Protein AF-A0A1V2GTS8-F1 (afdb_monomer)

Solvent-accessible surface area (backbone atoms only — not comparable to full-atom values): 12963 Å² total; per-residue (Å²): 141,81,86,81,79,79,79,76,77,71,78,80,77,37,36,48,43,99,52,47,61,60,45,23,51,49,26,44,53,56,44,46,69,58,33,40,90,82,45,57,74,92,42,44,72,36,74,89,38,74,70,27,25,60,34,50,50,47,44,41,41,51,64,52,56,57,66,6,59,62,34,47,83,69,19,44,63,47,50,54,51,48,51,52,54,47,52,53,55,51,48,41,56,50,51,46,24,72,70,40,98,51,37,68,65,41,42,57,76,43,39,67,58,51,47,49,48,50,47,31,53,51,52,52,51,25,41,52,46,38,30,40,51,76,69,58,70,70,68,62,92,86,74,56,53,75,70,52,47,52,52,50,52,52,50,26,49,51,52,50,50,52,54,52,49,54,56,50,58,66,69,42,86,83,62,51,70,68,58,41,37,56,47,34,47,51,47,33,68,43,42,61,47,40,45,83,55,44,52,72,68,53,27,54,53,52,24,54,50,30,49,60,50,30,78,71,47,83,51,66,72,41,26,50,21,26,49,46,37,27,52,53,45,67,55,79,134

Sequence (237 aa):
MLSLLLLAAVPAAAEVSPGALAAAQSAFRDFDQAAPPGAPLEQLPRLSDPAGRAMLERLFDSEALLAGRPQQGQGTPDLMQWIQLASRAVRNYLTVVQRAPDPAAMQGRLQAELVLATTFLYRAQASLVQELQAAGRFPPPGALTPQQEEGMRRMQLGLSQVIAGMLRMLDEPGFSTENRRRMAEVVATDLPLLRPGLTDEARLRLAAEASRLQAKESEPAVAASFDQMQQALTATP

Radius of gyration: 19.93 Å; Cα contacts (8 Å, |Δi|>4): 252; chains: 1; bounding box: 47×51×59 Å

Nearest PDB structures (foldseek):
  8c2d-assembly1_AAA-2  TM=3.617E-01  e=4.020E+00  Homo sapiens
  6twz-assembly1_B  TM=4.232E-01  e=7.722E+00  Homo sapiens
  7biw-assembly1_A  TM=2.723E-01  e=8.424E+00  Homo sapiens

Foldseek 3Di:
DDDDPPPPPPPPQQALPPCLLVQLVVLLVVQCVQQPAPREPVSHQDCVDPVSVVSLCSLLVLVSLVRNPLHDDVRLVSLVVSLVSLVVSLNSLVSNLVPDPHSVVSCLVCVVSNLSSLLSNLSSVLSNLLNCVVVVVPDDPPPDDPVSVVVLVVQQVVLLVSLVVLLVVLVDPSRDPVSSLSSLQSCLVSVLSCQVSHDLVSLVVSLVSLVVSLVVDPDVSSNVSSVSSNCSSPDDD

pLDDT: mean 89.51, std 13.57, range [35.56, 98.44]

Mean predicted aligned error: 6.04 Å

Structure (mmCIF, N/CA/C/O backbone):
data_AF-A0A1V2GTS8-F1
#
_entry.id   AF-A0A1V2GTS8-F1
#
loop_
_atom_site.group_PDB
_atom_site.id
_atom_site.type_symbol
_atom_site.label_atom_id
_atom_site.label_alt_id
_atom_site.label_comp_id
_atom_site.label_asym_id
_atom_site.label_entity_id
_atom_site.label_seq_id
_atom_site.pdbx_PDB_ins_code
_atom_site.Cartn_x
_atom_site.Cartn_y
_atom_site.Cartn_z
_atom_site.occupancy
_atom_site.B_iso_or_equiv
_atom_site.auth_seq_id
_atom_site.auth_comp_id
_atom_site.auth_asym_id
_atom_site.auth_atom_id
_atom_site.pdbx_PDB_model_num
ATOM 1 N N . MET A 1 1 ? -24.428 -36.153 40.676 1.00 37.16 1 MET A N 1
ATOM 2 C CA . MET A 1 1 ? -23.452 -35.048 40.571 1.00 37.16 1 MET A CA 1
ATOM 3 C C . MET A 1 1 ? -22.528 -35.362 39.404 1.00 37.16 1 MET A C 1
ATOM 5 O O . MET A 1 1 ? -21.641 -36.185 39.562 1.00 37.16 1 MET A O 1
ATOM 9 N N . LEU A 1 2 ? -22.801 -34.808 38.221 1.00 35.56 2 LEU A N 1
ATOM 10 C CA . LEU A 1 2 ? -21.941 -34.932 37.040 1.00 35.56 2 LEU A CA 1
ATOM 11 C C . LEU A 1 2 ? -21.643 -33.506 36.569 1.00 35.56 2 LEU A C 1
ATOM 13 O O . LEU A 1 2 ? -22.518 -32.834 36.027 1.00 35.56 2 LEU A O 1
ATOM 17 N N . SER A 1 3 ? -20.439 -33.023 36.866 1.00 40.47 3 SER A N 1
ATOM 18 C CA . SER A 1 3 ? -19.958 -31.719 36.417 1.00 40.47 3 SER A CA 1
ATOM 19 C C . SER A 1 3 ? -19.507 -31.840 34.963 1.00 40.47 3 SER A C 1
ATOM 21 O O . SER A 1 3 ? -18.434 -32.371 34.685 1.00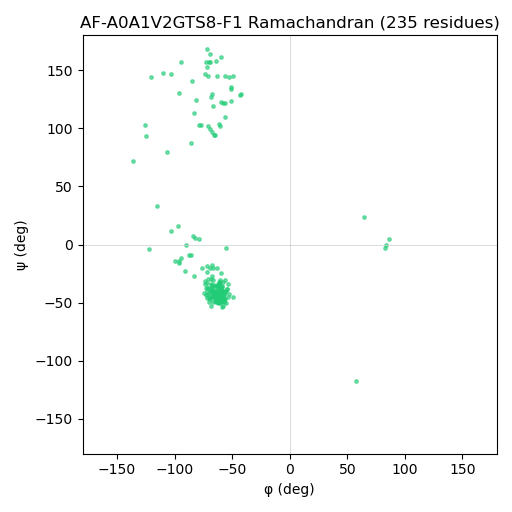 40.47 3 SER A O 1
ATOM 23 N N . LEU A 1 4 ? -20.339 -31.366 34.035 1.00 45.09 4 LEU A N 1
ATOM 24 C CA . LEU A 1 4 ? -19.944 -31.107 32.652 1.00 45.09 4 LEU A CA 1
ATOM 25 C C . LEU A 1 4 ? -19.022 -29.880 32.635 1.00 45.09 4 LEU A C 1
ATOM 27 O O . LEU A 1 4 ? -19.471 -28.742 32.751 1.00 45.09 4 LEU A O 1
ATOM 31 N N . LEU A 1 5 ? -17.719 -30.131 32.513 1.00 48.59 5 LEU A N 1
ATOM 32 C CA . LEU A 1 5 ? -16.716 -29.132 32.161 1.00 48.59 5 LEU A CA 1
ATOM 33 C C . LEU A 1 5 ? -16.930 -28.728 30.695 1.00 48.59 5 LEU A C 1
ATOM 35 O O . LEU A 1 5 ? -16.508 -29.429 29.777 1.00 48.59 5 LEU A O 1
ATOM 39 N N . LEU A 1 6 ? -17.596 -27.593 30.477 1.00 45.72 6 LEU A N 1
ATOM 40 C CA . LEU A 1 6 ? -17.513 -26.857 29.219 1.00 45.72 6 LEU A CA 1
ATOM 41 C C . LEU A 1 6 ? -16.087 -26.306 29.089 1.00 45.72 6 LEU A C 1
ATOM 43 O O . LEU A 1 6 ? -15.759 -25.256 29.640 1.00 45.72 6 LEU A O 1
ATOM 47 N N . LEU A 1 7 ? -15.236 -27.024 28.355 1.00 42.56 7 LEU A N 1
ATOM 48 C CA . LEU A 1 7 ? -14.055 -26.440 27.729 1.00 42.56 7 LEU A CA 1
ATOM 49 C C . LEU A 1 7 ? -14.547 -25.429 26.690 1.00 42.56 7 LEU A C 1
ATOM 51 O O . LEU A 1 7 ? -14.863 -25.781 25.555 1.00 42.56 7 LEU A O 1
ATOM 55 N N . ALA A 1 8 ? -14.637 -24.164 27.094 1.00 40.41 8 ALA A N 1
ATOM 56 C CA . ALA A 1 8 ? -14.634 -23.065 26.150 1.00 40.41 8 ALA A CA 1
ATOM 57 C C . ALA A 1 8 ? -13.290 -23.127 25.413 1.00 40.41 8 ALA A C 1
ATOM 59 O O . ALA A 1 8 ? -12.245 -22.815 25.985 1.00 40.41 8 ALA A O 1
ATOM 60 N N . ALA A 1 9 ? -13.309 -23.604 24.169 1.00 38.56 9 ALA A N 1
ATOM 61 C CA . ALA A 1 9 ? -12.181 -23.459 23.270 1.00 38.56 9 ALA A CA 1
ATOM 62 C C . ALA A 1 9 ? -11.952 -21.956 23.094 1.00 38.56 9 ALA A C 1
ATOM 64 O O . ALA A 1 9 ? -12.717 -21.277 22.409 1.00 38.56 9 ALA A O 1
ATOM 65 N N . VAL A 1 10 ? -10.941 -21.424 23.779 1.00 46.78 10 VAL A N 1
ATOM 66 C CA . VAL A 1 10 ? -10.415 -20.098 23.470 1.00 46.78 10 VAL A CA 1
ATOM 67 C C . VAL A 1 10 ? -9.982 -20.181 22.006 1.00 46.78 10 VAL A C 1
ATOM 69 O O . VAL A 1 10 ? -9.206 -21.087 21.684 1.00 46.78 10 VAL A O 1
ATOM 72 N N . PRO A 1 11 ? -10.517 -19.344 21.099 1.00 44.66 11 PRO A N 1
ATOM 73 C CA . PRO A 1 11 ? -10.065 -19.362 19.719 1.00 44.66 11 PRO A CA 1
ATOM 74 C C . PRO A 1 11 ? -8.556 -19.141 19.745 1.00 44.66 11 PRO A C 1
ATOM 76 O O . PRO A 1 11 ? -8.083 -18.170 20.335 1.00 44.66 11 PRO A O 1
ATOM 79 N N . ALA A 1 12 ? -7.806 -20.094 19.188 1.00 47.19 12 ALA A N 1
ATOM 80 C CA . ALA A 1 12 ? -6.371 -19.958 19.028 1.00 47.19 12 ALA A CA 1
ATOM 81 C C . ALA A 1 12 ? -6.133 -18.673 18.230 1.00 47.19 12 ALA A C 1
ATOM 83 O O . ALA A 1 12 ? -6.528 -18.578 17.067 1.00 47.19 12 ALA A O 1
ATOM 84 N N . ALA A 1 13 ? -5.588 -17.664 18.904 1.00 52.69 13 ALA A N 1
ATOM 85 C CA . ALA A 1 13 ? -5.261 -16.389 18.300 1.00 52.69 13 ALA A CA 1
ATOM 86 C C . ALA A 1 13 ? -4.262 -16.644 17.166 1.00 52.69 13 ALA A C 1
ATOM 88 O O . ALA A 1 13 ? -3.218 -17.260 17.384 1.00 52.69 13 ALA A O 1
ATOM 89 N N . ALA A 1 14 ? -4.613 -16.233 15.950 1.00 52.53 14 ALA A N 1
ATOM 90 C CA . ALA A 1 14 ? -3.731 -16.360 14.804 1.00 52.53 14 ALA A CA 1
ATOM 91 C C . ALA A 1 14 ? -2.677 -15.251 14.886 1.00 52.53 14 ALA A C 1
ATOM 93 O O . ALA A 1 14 ? -2.959 -14.089 14.617 1.00 52.53 14 ALA A O 1
ATOM 94 N N . GLU A 1 15 ? -1.468 -15.605 15.308 1.00 59.75 15 GLU A N 1
ATOM 95 C CA . GLU A 1 15 ? -0.292 -14.748 15.161 1.00 59.75 15 GLU A CA 1
ATOM 96 C C . GLU A 1 15 ? 0.086 -14.656 13.668 1.00 59.75 15 GLU A C 1
ATOM 98 O O . GLU A 1 15 ? -0.352 -15.482 12.856 1.00 59.75 15 GLU A O 1
ATOM 103 N N . VAL A 1 16 ? 0.916 -13.676 13.275 1.00 59.50 16 VAL A N 1
ATOM 104 C CA . VAL A 1 16 ? 1.661 -13.767 12.004 1.00 59.50 16 VAL A CA 1
ATOM 105 C C . VAL A 1 16 ? 2.206 -15.193 11.904 1.00 59.50 16 VAL A C 1
ATOM 107 O O . VAL A 1 16 ? 2.799 -15.662 12.875 1.00 59.50 16 VAL A O 1
ATOM 110 N N . SER A 1 17 ? 1.976 -15.892 10.780 1.00 65.38 17 SER A N 1
ATOM 111 C CA . SER A 1 17 ? 2.387 -17.300 10.635 1.00 65.38 17 SER A CA 1
ATOM 112 C C . SER A 1 17 ? 3.801 -17.485 11.211 1.00 65.38 17 SER A C 1
ATOM 114 O O . SER A 1 17 ? 4.661 -16.682 10.838 1.00 65.38 17 SER A O 1
ATOM 116 N N . PRO A 1 18 ? 4.072 -18.471 12.098 1.00 62.78 18 PRO A N 1
ATOM 117 C CA . PRO A 1 18 ? 5.288 -18.531 12.929 1.00 62.78 18 PRO A CA 1
ATOM 118 C C . PRO A 1 18 ? 6.650 -18.476 12.202 1.00 62.78 18 PRO A C 1
ATOM 120 O O . PRO A 1 18 ? 7.694 -18.458 12.846 1.00 62.78 18 PRO A O 1
ATOM 123 N N . GLY A 1 19 ? 6.675 -18.442 10.866 1.00 79.56 19 GLY A N 1
ATOM 124 C CA . GLY A 1 19 ? 7.870 -18.202 10.052 1.00 79.56 19 GLY A CA 1
ATOM 125 C C . GLY A 1 19 ? 7.799 -17.007 9.092 1.00 79.56 19 GLY A C 1
ATOM 126 O O . GLY A 1 19 ? 8.802 -16.718 8.445 1.00 79.56 19 GLY A O 1
ATOM 127 N N . ALA A 1 20 ? 6.673 -16.300 8.968 1.00 85.19 20 ALA A N 1
ATOM 128 C CA . ALA A 1 20 ? 6.490 -15.272 7.942 1.00 85.19 20 ALA A CA 1
ATOM 129 C C . ALA A 1 20 ? 7.351 -14.026 8.191 1.00 85.19 20 ALA A C 1
ATOM 131 O O . ALA A 1 20 ? 8.017 -13.557 7.270 1.00 85.19 20 ALA A O 1
ATOM 132 N N . LEU A 1 21 ? 7.455 -13.550 9.439 1.00 89.69 21 LEU A N 1
ATOM 133 C CA . LEU A 1 21 ? 8.389 -12.467 9.763 1.00 89.69 21 LEU A CA 1
ATOM 134 C C . LEU A 1 21 ? 9.847 -12.889 9.526 1.00 89.69 21 LEU A C 1
ATOM 136 O O . LEU A 1 21 ? 10.621 -12.122 8.959 1.00 89.69 21 LEU A O 1
ATOM 140 N N . ALA A 1 22 ? 10.235 -14.105 9.920 1.00 91.31 22 ALA A N 1
ATOM 141 C CA . ALA A 1 22 ? 11.590 -14.608 9.686 1.00 91.31 22 ALA A CA 1
ATOM 142 C C . ALA A 1 22 ? 11.903 -14.719 8.181 1.00 91.31 22 ALA A C 1
ATOM 144 O O . ALA A 1 22 ? 12.994 -14.348 7.738 1.00 91.31 22 ALA A O 1
ATOM 145 N N . ALA A 1 23 ? 10.932 -15.164 7.378 1.00 91.19 23 ALA A N 1
ATOM 146 C CA . ALA A 1 23 ? 11.034 -15.202 5.924 1.00 91.19 23 ALA A CA 1
ATOM 147 C C . ALA A 1 23 ? 11.183 -13.792 5.334 1.00 91.19 23 ALA A C 1
ATOM 149 O O . ALA A 1 23 ? 12.085 -13.570 4.526 1.00 91.19 23 ALA A O 1
ATOM 150 N N . ALA A 1 24 ? 10.380 -12.828 5.792 1.00 93.38 24 ALA A N 1
ATOM 151 C CA . ALA A 1 24 ? 10.464 -11.432 5.376 1.00 93.38 24 ALA A CA 1
ATOM 152 C C . ALA A 1 24 ? 11.795 -10.778 5.772 1.00 93.38 24 ALA A C 1
ATOM 154 O O . ALA A 1 24 ? 12.406 -10.081 4.966 1.00 93.38 24 ALA A O 1
ATOM 155 N N . GLN A 1 25 ? 12.295 -11.035 6.984 1.00 95.50 25 GLN A N 1
ATOM 156 C CA . GLN A 1 25 ? 13.615 -10.589 7.437 1.00 95.50 25 GLN A CA 1
ATOM 157 C C . GLN A 1 25 ? 14.730 -11.181 6.572 1.00 95.50 25 GLN A C 1
ATOM 159 O O . GLN A 1 25 ? 15.670 -10.475 6.207 1.00 95.50 25 GLN A O 1
ATOM 164 N N . SER A 1 26 ? 14.641 -12.468 6.224 1.00 96.12 26 SER A N 1
ATOM 165 C CA . SER A 1 26 ? 15.609 -13.090 5.324 1.00 96.12 26 SER A CA 1
ATOM 166 C C . SER A 1 26 ? 15.548 -12.479 3.928 1.00 96.12 26 SER A C 1
ATOM 168 O O . SER A 1 26 ? 16.581 -12.062 3.420 1.00 96.12 26 SER A O 1
ATOM 170 N N . ALA A 1 27 ? 14.353 -12.347 3.348 1.00 96.38 27 ALA A N 1
ATOM 171 C CA . ALA A 1 27 ? 14.159 -11.725 2.043 1.00 96.38 27 ALA A CA 1
ATOM 172 C C . ALA A 1 27 ? 14.632 -10.264 2.029 1.00 96.38 27 ALA A C 1
ATOM 174 O O . ALA A 1 27 ? 15.229 -9.820 1.054 1.00 96.38 27 ALA A O 1
ATOM 175 N N . PHE A 1 28 ? 14.432 -9.526 3.126 1.00 97.12 28 PHE A N 1
ATOM 176 C CA . PHE A 1 28 ? 14.950 -8.171 3.266 1.00 97.12 28 PHE A CA 1
ATOM 177 C C . PHE A 1 28 ? 16.479 -8.138 3.340 1.00 97.12 28 PHE A C 1
ATOM 179 O O . PHE A 1 28 ? 17.083 -7.249 2.755 1.00 97.12 28 PHE A O 1
ATOM 186 N N . ARG A 1 29 ? 17.128 -9.080 4.038 1.00 97.56 29 ARG A N 1
ATOM 187 C CA . ARG A 1 29 ? 18.600 -9.167 4.035 1.00 97.56 29 ARG A CA 1
ATOM 188 C C . ARG A 1 29 ? 19.130 -9.432 2.629 1.00 97.56 29 ARG A C 1
ATOM 190 O O . ARG A 1 29 ? 20.069 -8.757 2.222 1.00 97.56 29 ARG A O 1
ATOM 197 N N . ASP A 1 30 ? 18.498 -10.345 1.893 1.00 96.62 30 ASP A N 1
ATOM 198 C CA . ASP A 1 30 ? 18.845 -10.619 0.495 1.00 96.62 30 ASP A CA 1
ATOM 199 C C . ASP A 1 30 ? 18.658 -9.349 -0.366 1.00 96.62 30 ASP A C 1
ATOM 201 O O . ASP A 1 30 ? 19.522 -9.003 -1.172 1.00 96.62 30 ASP A O 1
ATOM 205 N N . PHE A 1 31 ? 17.566 -8.605 -0.140 1.00 97.75 31 PHE A N 1
ATOM 206 C CA . PHE A 1 31 ? 17.280 -7.330 -0.805 1.00 97.75 31 PHE A CA 1
ATOM 207 C C . PHE A 1 31 ? 18.324 -6.255 -0.495 1.00 97.75 31 PHE A C 1
ATOM 209 O O . PHE A 1 31 ? 18.836 -5.626 -1.412 1.00 97.75 31 PHE A O 1
ATOM 216 N N . ASP A 1 32 ? 18.652 -6.037 0.779 1.00 96.69 32 ASP A N 1
ATOM 217 C CA . ASP A 1 32 ? 19.591 -5.000 1.232 1.00 96.69 32 ASP A CA 1
ATOM 218 C C . ASP A 1 32 ? 21.025 -5.299 0.754 1.00 96.69 32 ASP A C 1
ATOM 220 O O . ASP A 1 32 ? 21.788 -4.377 0.478 1.00 96.69 32 ASP A O 1
ATOM 224 N N . GLN A 1 33 ? 21.378 -6.582 0.595 1.00 96.19 33 GLN A N 1
ATOM 225 C CA . GLN A 1 33 ? 22.644 -7.008 -0.009 1.00 96.19 33 GLN A CA 1
ATOM 226 C C . GLN A 1 33 ? 22.681 -6.781 -1.525 1.00 96.19 33 GLN A C 1
ATOM 228 O O . GLN A 1 33 ? 23.694 -6.312 -2.040 1.00 96.19 33 GLN A O 1
ATOM 233 N N . ALA A 1 34 ? 21.601 -7.111 -2.239 1.00 94.44 34 ALA A N 1
ATOM 234 C CA . ALA A 1 34 ? 21.522 -6.938 -3.691 1.00 94.44 34 ALA A CA 1
ATOM 235 C C . ALA A 1 34 ? 21.386 -5.461 -4.103 1.00 94.44 34 ALA A C 1
ATOM 237 O O . ALA A 1 34 ? 21.964 -5.033 -5.099 1.00 94.44 34 ALA A O 1
ATOM 238 N N . ALA A 1 35 ? 20.639 -4.687 -3.320 1.00 95.88 35 ALA A N 1
ATOM 239 C CA . ALA A 1 35 ? 20.270 -3.305 -3.581 1.00 95.88 35 ALA A CA 1
ATOM 240 C C . ALA A 1 35 ? 20.409 -2.449 -2.313 1.00 95.88 35 ALA A C 1
ATOM 242 O O . ALA A 1 35 ? 19.396 -2.028 -1.734 1.00 95.88 35 ALA A O 1
ATOM 243 N N . PRO A 1 36 ? 21.647 -2.152 -1.878 1.00 93.62 36 PRO A N 1
ATOM 244 C CA . PRO A 1 36 ? 21.868 -1.283 -0.731 1.00 93.62 36 PRO A CA 1
ATOM 245 C C . PRO A 1 36 ? 21.268 0.117 -0.965 1.00 93.62 36 PRO A C 1
ATOM 247 O O . PRO A 1 36 ? 21.008 0.515 -2.106 1.00 93.62 36 PRO A O 1
ATOM 250 N N . PRO A 1 37 ? 21.044 0.914 0.096 1.00 92.75 37 PRO A N 1
ATOM 251 C CA . PRO A 1 37 ? 20.496 2.260 -0.040 1.00 92.75 37 PRO A CA 1
ATOM 252 C C . PRO A 1 37 ? 21.259 3.114 -1.063 1.00 92.75 37 PRO A C 1
ATOM 254 O O . PRO A 1 37 ? 22.463 3.330 -0.947 1.00 92.75 37 PRO A O 1
ATOM 257 N N . GLY A 1 38 ? 20.537 3.630 -2.060 1.00 90.75 38 GLY A N 1
ATOM 258 C CA . GLY A 1 38 ? 21.112 4.434 -3.141 1.00 90.75 38 GLY A CA 1
ATOM 259 C C . GLY A 1 38 ? 21.654 3.637 -4.331 1.00 90.75 38 GLY A C 1
ATOM 260 O O . GLY A 1 38 ? 22.199 4.264 -5.240 1.00 90.75 38 GLY A O 1
ATOM 261 N N . ALA A 1 39 ? 21.480 2.312 -4.345 1.00 94.06 39 ALA A N 1
ATOM 262 C CA . ALA A 1 39 ? 21.767 1.474 -5.501 1.00 94.06 39 ALA A CA 1
ATOM 263 C C . ALA A 1 39 ? 21.051 1.988 -6.770 1.00 94.06 39 ALA A C 1
ATOM 265 O O . ALA A 1 39 ? 19.932 2.511 -6.685 1.00 94.06 39 ALA A O 1
ATOM 266 N N . PRO A 1 40 ? 21.686 1.867 -7.948 1.00 95.69 40 PRO A N 1
ATOM 267 C CA . PRO A 1 40 ? 21.076 2.238 -9.215 1.00 95.69 40 PRO A CA 1
ATOM 268 C C . PRO A 1 40 ? 19.987 1.231 -9.619 1.00 95.69 40 PRO A C 1
ATOM 270 O O . PRO A 1 40 ? 19.865 0.147 -9.043 1.00 95.69 40 PRO A O 1
ATOM 273 N N . LEU A 1 41 ? 19.197 1.584 -10.636 1.00 94.69 41 LEU A N 1
ATOM 274 C CA . LEU A 1 41 ? 18.059 0.787 -11.101 1.00 94.69 41 LEU A CA 1
ATOM 275 C C . LEU A 1 41 ? 18.437 -0.663 -11.435 1.00 94.69 41 LEU A C 1
ATOM 277 O O . LEU A 1 41 ? 17.658 -1.572 -11.166 1.00 94.69 41 LEU A O 1
ATOM 281 N N . GLU A 1 42 ? 19.608 -0.868 -12.030 1.00 95.31 42 GLU A N 1
ATOM 282 C CA . GLU A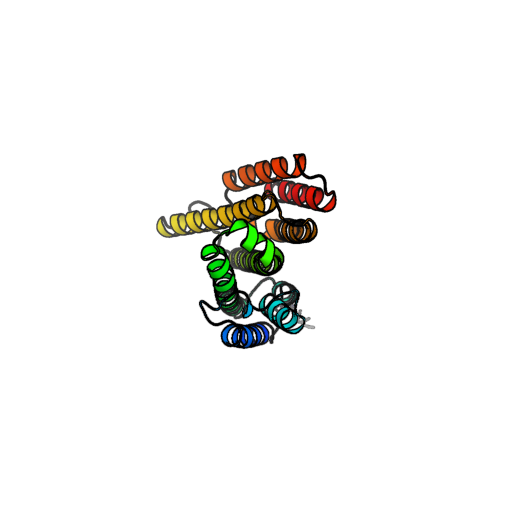 1 42 ? 20.095 -2.158 -12.525 1.00 95.31 42 GLU A CA 1
ATOM 283 C C . GLU A 1 42 ? 20.371 -3.158 -11.398 1.00 95.31 42 GLU A C 1
ATOM 285 O O . GLU A 1 42 ? 20.413 -4.359 -11.644 1.00 95.31 42 GLU A O 1
ATOM 290 N N . GLN A 1 43 ? 20.556 -2.667 -10.171 1.00 95.75 43 GLN A N 1
ATOM 291 C CA . GLN A 1 43 ? 20.787 -3.488 -8.984 1.00 95.75 43 GLN A CA 1
ATOM 292 C C . GLN A 1 43 ? 19.502 -3.744 -8.191 1.00 95.75 43 GLN A C 1
ATOM 294 O O . GLN A 1 43 ? 19.471 -4.647 -7.360 1.00 95.75 43 GLN A O 1
ATOM 299 N N . LEU A 1 44 ? 18.432 -2.975 -8.431 1.00 97.31 44 LEU A N 1
ATOM 300 C CA . LEU A 1 44 ? 17.166 -3.182 -7.735 1.00 97.31 44 LEU A CA 1
ATOM 301 C C . LEU A 1 44 ? 16.535 -4.515 -8.163 1.00 97.31 44 LEU A C 1
ATOM 303 O O . LEU A 1 44 ? 16.340 -4.722 -9.363 1.00 97.31 44 LEU A O 1
ATOM 307 N N . PRO A 1 45 ? 16.123 -5.383 -7.219 1.00 98.06 45 PRO A N 1
ATOM 308 C CA . PRO A 1 45 ? 15.317 -6.557 -7.529 1.00 98.06 45 PRO A CA 1
ATOM 309 C C . PRO A 1 45 ? 14.098 -6.181 -8.375 1.00 98.06 45 PRO A C 1
ATOM 311 O O . PRO A 1 45 ? 13.426 -5.183 -8.109 1.00 98.06 45 PRO A O 1
ATOM 314 N N . ARG A 1 46 ? 13.806 -6.954 -9.420 1.00 98.00 46 ARG A N 1
ATOM 315 C CA . ARG A 1 46 ? 12.707 -6.674 -10.356 1.00 98.00 46 ARG A CA 1
ATOM 316 C C . ARG A 1 46 ? 11.714 -7.820 -10.370 1.00 98.00 46 ARG A C 1
ATOM 318 O O . ARG A 1 46 ? 12.120 -8.975 -10.346 1.00 98.00 46 ARG A O 1
ATOM 325 N N . LEU A 1 47 ? 10.424 -7.520 -10.516 1.00 97.56 47 LEU A N 1
ATOM 326 C CA . LEU A 1 47 ? 9.403 -8.558 -10.710 1.00 97.56 47 LEU A CA 1
ATOM 327 C C . LEU A 1 47 ? 9.517 -9.248 -12.073 1.00 97.56 47 LEU A C 1
ATOM 329 O O . LEU A 1 47 ? 8.988 -10.344 -12.256 1.00 97.56 47 LEU A O 1
ATOM 333 N N . SER A 1 48 ? 10.182 -8.623 -13.044 1.00 96.12 48 SER A N 1
ATOM 334 C CA . SER A 1 48 ? 10.460 -9.228 -14.349 1.00 96.12 48 SER A CA 1
ATOM 335 C C . SER A 1 48 ? 11.594 -10.257 -14.315 1.00 96.12 48 SER A C 1
ATOM 337 O O . SER A 1 48 ? 11.680 -11.073 -15.226 1.00 96.12 48 SER A O 1
ATOM 339 N N . ASP A 1 49 ? 12.454 -10.220 -13.295 1.00 97.31 49 ASP A N 1
ATOM 340 C CA . ASP A 1 49 ? 13.541 -11.180 -13.092 1.00 97.31 49 ASP A CA 1
ATOM 341 C C . ASP A 1 49 ? 13.086 -12.286 -12.119 1.00 97.31 49 ASP A C 1
ATOM 343 O O . ASP A 1 49 ? 12.556 -11.954 -11.060 1.00 97.31 49 ASP A O 1
ATOM 347 N N . PRO A 1 50 ? 13.262 -13.589 -12.4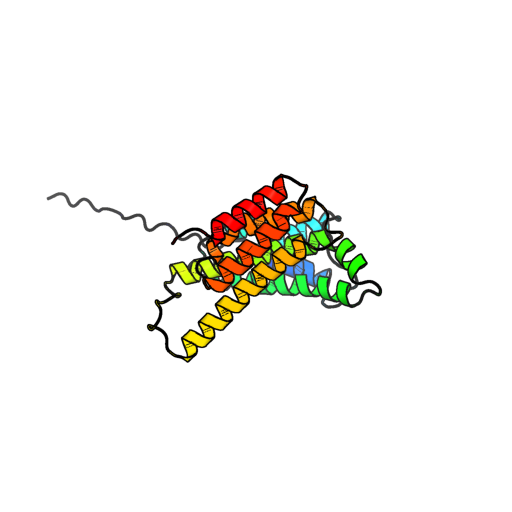17 1.00 96.88 50 PRO A N 1
ATOM 348 C CA . PRO A 1 50 ? 12.832 -14.659 -11.516 1.00 96.88 50 PRO A CA 1
ATOM 349 C C . PRO A 1 50 ? 13.428 -14.583 -10.102 1.00 96.88 50 PRO A C 1
ATOM 351 O O . PRO A 1 50 ? 12.711 -14.828 -9.130 1.00 96.88 50 PRO A O 1
ATOM 354 N N . ALA A 1 51 ? 14.711 -14.224 -9.966 1.00 95.88 51 ALA A N 1
ATOM 355 C CA . ALA A 1 51 ? 15.359 -14.125 -8.656 1.00 95.88 51 ALA A CA 1
ATOM 356 C C . ALA A 1 51 ? 14.842 -12.909 -7.873 1.00 95.88 51 ALA A C 1
ATOM 358 O O . ALA A 1 51 ? 14.450 -13.035 -6.709 1.00 95.88 51 ALA A O 1
ATOM 359 N N . GLY A 1 52 ? 14.763 -11.751 -8.535 1.00 96.94 52 GLY A N 1
ATOM 360 C CA . GLY A 1 52 ? 14.138 -10.555 -7.978 1.00 96.94 52 GLY A CA 1
ATOM 361 C C . GLY A 1 52 ? 12.681 -10.786 -7.571 1.00 96.94 52 GLY A C 1
ATOM 362 O O . GLY A 1 52 ? 12.285 -10.405 -6.472 1.00 96.94 52 GLY A O 1
ATOM 363 N N . ARG A 1 53 ? 11.894 -11.484 -8.394 1.00 97.56 53 ARG A N 1
ATOM 364 C CA . ARG A 1 53 ? 10.498 -11.825 -8.102 1.00 97.56 53 ARG A CA 1
ATOM 365 C C . ARG A 1 53 ? 10.363 -12.647 -6.826 1.00 97.56 53 ARG A C 1
ATOM 367 O O . ARG A 1 53 ? 9.651 -12.218 -5.925 1.00 97.56 53 ARG A O 1
ATOM 374 N N . ALA A 1 54 ? 11.082 -13.763 -6.716 1.00 95.19 54 ALA A N 1
ATOM 375 C CA . ALA A 1 54 ? 11.015 -14.626 -5.535 1.00 95.19 54 ALA A CA 1
ATOM 376 C C . ALA A 1 54 ? 11.437 -13.897 -4.245 1.00 95.19 54 ALA A C 1
ATOM 378 O O . ALA A 1 54 ? 10.963 -14.200 -3.149 1.00 95.19 54 ALA A O 1
ATOM 379 N N . MET A 1 55 ? 12.344 -12.924 -4.349 1.00 96.12 55 MET A N 1
ATOM 380 C CA . MET A 1 55 ? 12.725 -12.074 -3.225 1.00 96.12 55 MET A CA 1
ATOM 381 C C . MET A 1 55 ? 11.599 -11.111 -2.829 1.00 96.12 55 MET A C 1
ATOM 383 O O . MET A 1 55 ? 11.247 -11.035 -1.653 1.00 96.12 55 MET A O 1
ATOM 387 N N . LEU A 1 56 ? 11.019 -10.402 -3.799 1.00 97.75 56 LEU A N 1
ATOM 388 C CA . LEU A 1 56 ? 9.963 -9.418 -3.558 1.00 97.75 56 LEU A CA 1
ATOM 389 C C . LEU A 1 56 ? 8.663 -10.068 -3.082 1.00 97.75 56 LEU A C 1
ATOM 391 O O . LEU A 1 56 ? 8.023 -9.534 -2.185 1.00 97.75 56 LEU A O 1
ATOM 395 N N . GLU A 1 57 ? 8.292 -11.224 -3.626 1.00 95.62 57 GLU A N 1
ATOM 396 C CA . GLU A 1 57 ? 7.098 -11.964 -3.204 1.00 95.62 57 GLU A CA 1
ATOM 397 C C . GLU A 1 57 ? 7.205 -12.428 -1.749 1.00 95.62 57 GLU A C 1
ATOM 399 O O . GLU A 1 57 ? 6.248 -12.270 -1.003 1.00 95.62 57 GLU A O 1
ATOM 404 N N . ARG A 1 58 ? 8.383 -12.889 -1.299 1.00 94.44 58 ARG A N 1
ATOM 405 C CA . ARG A 1 58 ? 8.617 -13.211 0.122 1.00 94.44 58 ARG A CA 1
ATOM 406 C C . ARG A 1 58 ? 8.620 -11.970 1.015 1.00 94.44 58 ARG A C 1
ATOM 408 O O . ARG A 1 58 ? 8.153 -12.022 2.149 1.00 94.44 58 ARG A O 1
ATOM 415 N N . LEU A 1 59 ? 9.179 -10.857 0.536 1.00 96.38 59 LEU A N 1
ATOM 416 C CA . LEU A 1 59 ? 9.243 -9.612 1.306 1.00 96.38 59 LEU A CA 1
ATOM 417 C C . LEU A 1 59 ? 7.873 -8.930 1.433 1.00 96.38 59 LEU A C 1
ATOM 419 O O . LEU A 1 59 ? 7.609 -8.294 2.450 1.00 96.38 59 LEU A O 1
ATOM 423 N N . PHE A 1 60 ? 7.014 -9.050 0.424 1.00 97.06 60 PHE A N 1
ATOM 424 C CA . PHE A 1 60 ? 5.693 -8.421 0.362 1.00 97.06 60 PHE A CA 1
ATOM 425 C C . PHE A 1 60 ? 4.560 -9.457 0.366 1.00 97.06 60 PHE A C 1
ATOM 427 O O . PHE A 1 60 ? 3.514 -9.239 -0.255 1.00 97.06 60 PHE A O 1
ATOM 434 N N . ASP A 1 61 ? 4.768 -10.576 1.065 1.00 94.25 61 ASP A N 1
ATOM 435 C CA . ASP A 1 61 ? 3.817 -11.684 1.149 1.00 94.25 61 ASP A CA 1
ATOM 436 C C . ASP A 1 61 ? 2.538 -11.251 1.880 1.00 94.25 61 ASP A C 1
ATOM 438 O O . ASP A 1 61 ? 2.427 -11.251 3.110 1.00 94.25 61 ASP A O 1
ATOM 442 N N . SER A 1 62 ? 1.557 -10.830 1.084 1.00 89.81 62 SER A N 1
ATOM 443 C CA . SER A 1 62 ? 0.265 -10.388 1.588 1.00 89.81 62 SER A CA 1
ATOM 444 C C . SER A 1 62 ? -0.564 -11.555 2.119 1.00 89.81 62 SER A C 1
ATOM 446 O O . SER A 1 62 ? -1.349 -11.346 3.034 1.00 89.81 62 SER A O 1
ATOM 448 N N . GLU A 1 63 ? -0.403 -12.772 1.599 1.00 89.19 63 GLU A N 1
ATOM 449 C CA . GLU A 1 63 ? -1.180 -13.929 2.055 1.00 89.19 63 GLU A CA 1
ATOM 450 C C . GLU A 1 63 ? -0.755 -14.345 3.461 1.00 89.19 63 GLU A C 1
ATOM 452 O O . GLU A 1 63 ? -1.600 -14.494 4.346 1.00 89.19 63 GLU A O 1
ATOM 457 N N . ALA A 1 64 ? 0.554 -14.4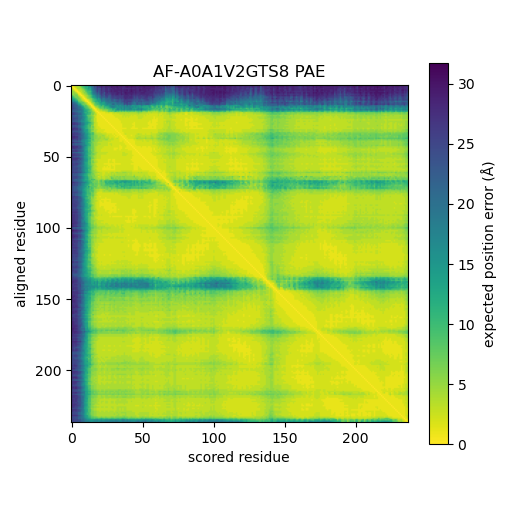26 3.707 1.00 86.62 64 ALA A N 1
ATOM 458 C CA . ALA A 1 64 ? 1.091 -14.709 5.032 1.00 86.62 64 ALA A CA 1
ATOM 459 C C . ALA A 1 64 ? 0.706 -13.635 6.066 1.00 86.62 64 ALA A C 1
ATOM 461 O O . ALA A 1 64 ? 0.452 -13.953 7.230 1.00 86.62 64 ALA A O 1
ATOM 462 N N . LEU A 1 65 ? 0.612 -12.370 5.641 1.00 84.25 65 LEU A N 1
ATOM 463 C CA . LEU A 1 65 ? 0.117 -11.274 6.476 1.00 84.25 65 LEU A CA 1
ATOM 464 C C . LEU A 1 65 ? -1.375 -11.425 6.807 1.00 84.25 65 LEU A C 1
ATOM 466 O O . LEU A 1 65 ? -1.776 -11.205 7.953 1.00 84.25 65 LEU A O 1
ATOM 470 N N . LEU A 1 66 ? -2.197 -11.782 5.816 1.00 82.44 66 LEU A N 1
ATOM 471 C CA . LEU A 1 66 ? -3.641 -11.965 5.982 1.00 82.44 66 LEU A CA 1
ATOM 472 C C . LEU A 1 66 ? -3.977 -13.181 6.851 1.00 82.44 66 LEU A C 1
ATOM 474 O O . LEU A 1 66 ? -4.932 -13.116 7.622 1.00 82.44 66 LEU A O 1
ATOM 478 N N . ALA A 1 67 ? -3.180 -14.249 6.772 1.00 81.38 67 ALA A N 1
ATOM 479 C CA . ALA A 1 67 ? -3.358 -15.456 7.577 1.00 81.38 67 ALA A CA 1
ATOM 480 C C . ALA A 1 67 ? -3.279 -15.197 9.095 1.00 81.38 67 ALA A C 1
ATOM 482 O O . ALA A 1 67 ? -3.865 -15.950 9.867 1.00 81.38 67 ALA A O 1
ATOM 483 N N . GLY A 1 68 ? -2.590 -14.130 9.519 1.00 69.88 68 GLY A N 1
ATOM 484 C CA . GLY A 1 68 ? -2.459 -13.729 10.925 1.00 69.88 68 GLY A CA 1
ATOM 485 C C . GLY A 1 68 ? -3.440 -12.644 11.384 1.00 69.88 68 GLY A C 1
ATOM 486 O O . GLY A 1 68 ? -3.172 -11.973 12.374 1.00 69.88 68 GLY A O 1
ATOM 487 N N . ARG A 1 69 ? -4.525 -12.357 10.647 1.00 79.75 69 ARG A N 1
ATOM 488 C CA . ARG A 1 69 ? -5.527 -11.365 11.086 1.00 79.75 69 ARG A CA 1
ATOM 489 C C . ARG A 1 69 ? -6.581 -11.991 12.022 1.00 79.75 69 ARG A C 1
ATOM 491 O O . ARG A 1 69 ? -7.091 -13.064 11.702 1.00 79.75 69 ARG A O 1
ATOM 498 N N . PRO A 1 70 ? -7.029 -11.279 13.079 1.00 75.25 70 PRO A N 1
ATOM 499 C CA . PRO A 1 70 ? -6.448 -10.051 13.635 1.00 75.25 70 PRO A CA 1
ATOM 500 C C . PRO A 1 70 ? -5.126 -10.328 14.373 1.00 75.25 70 PRO A C 1
ATOM 502 O O . PRO A 1 70 ? -4.914 -11.418 14.894 1.00 75.25 70 PRO A O 1
ATOM 505 N N . GLN A 1 71 ? -4.251 -9.323 14.421 1.00 79.50 71 GLN A N 1
ATOM 506 C CA . GLN A 1 71 ? -2.860 -9.456 14.864 1.00 79.50 71 GLN A CA 1
ATOM 507 C C . GLN A 1 71 ? -2.714 -9.325 16.382 1.00 79.50 71 GLN A C 1
ATOM 509 O O . GLN A 1 71 ? -2.414 -8.244 16.882 1.00 79.50 71 GLN A O 1
ATOM 514 N N . GLN A 1 72 ? -2.84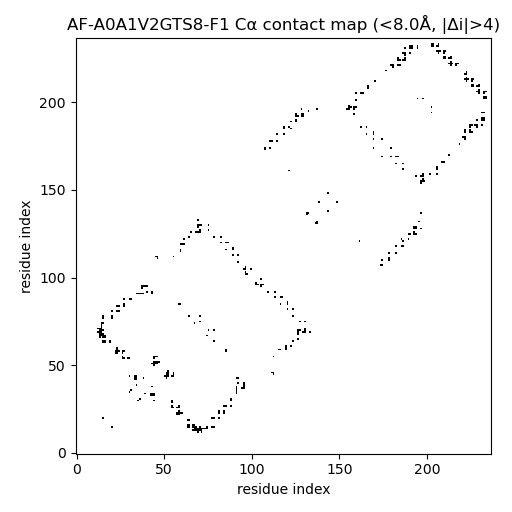7 -10.418 17.125 1.00 75.12 72 GLN A N 1
ATOM 515 C CA . GLN A 1 72 ? -2.829 -10.369 18.591 1.00 75.12 72 GLN A CA 1
ATOM 516 C C . GLN A 1 72 ? -1.442 -10.629 19.196 1.00 75.12 72 GLN A C 1
ATOM 518 O O . GLN A 1 72 ? -0.580 -11.263 18.589 1.00 75.12 72 GLN A O 1
ATOM 523 N N . GLY A 1 73 ? -1.228 -10.148 20.427 1.00 81.19 73 GLY A N 1
ATOM 524 C CA . GLY A 1 73 ? -0.029 -10.452 21.215 1.00 81.19 73 GLY A CA 1
ATOM 525 C C . GLY A 1 73 ? 1.269 -10.052 20.507 1.00 81.19 73 GLY A C 1
ATOM 526 O O . GLY A 1 73 ? 1.494 -8.871 20.237 1.00 81.19 73 GLY A O 1
ATOM 527 N N . GLN A 1 74 ? 2.118 -11.040 20.207 1.00 82.88 74 GLN A N 1
ATOM 528 C CA . GLN A 1 74 ? 3.394 -10.839 19.511 1.00 82.88 74 GLN A CA 1
ATOM 529 C C . GLN A 1 74 ? 3.218 -10.485 18.020 1.00 82.88 74 GLN A C 1
ATOM 531 O O . GLN A 1 74 ? 4.102 -9.864 17.430 1.00 82.88 74 GLN A O 1
ATOM 536 N N . GLY A 1 75 ? 2.049 -10.765 17.430 1.00 85.00 75 GLY A N 1
ATOM 537 C CA . GLY A 1 75 ? 1.763 -10.471 16.024 1.00 85.00 75 GLY A CA 1
ATOM 538 C C . GLY A 1 75 ? 1.814 -8.979 15.678 1.00 85.00 75 GLY A C 1
ATOM 539 O O . GLY A 1 75 ? 2.290 -8.609 14.607 1.00 85.00 75 GLY A O 1
ATOM 540 N N . THR A 1 76 ? 1.409 -8.089 16.593 1.00 87.12 76 THR A N 1
ATOM 541 C CA . THR A 1 76 ? 1.470 -6.634 16.351 1.00 87.12 76 THR A CA 1
ATOM 542 C C . THR A 1 76 ? 2.908 -6.099 16.282 1.00 87.12 76 THR A C 1
ATOM 544 O O . THR A 1 76 ? 3.238 -5.435 15.293 1.00 87.12 76 THR A O 1
ATOM 547 N N . PRO A 1 77 ? 3.789 -6.354 17.274 1.00 89.50 77 PRO A N 1
ATOM 548 C CA . PRO A 1 77 ? 5.211 -6.027 17.158 1.00 89.50 77 PRO A CA 1
ATOM 549 C C . PRO A 1 77 ? 5.864 -6.599 15.893 1.00 89.50 77 PRO A C 1
ATOM 551 O O . PRO A 1 77 ? 6.602 -5.883 15.210 1.00 89.50 77 PRO A O 1
ATOM 554 N N . ASP A 1 78 ? 5.546 -7.845 15.548 1.00 90.62 78 ASP A N 1
ATOM 555 C CA . ASP A 1 78 ? 6.105 -8.522 14.380 1.00 90.62 78 ASP A CA 1
ATOM 556 C C . ASP A 1 78 ? 5.664 -7.856 13.070 1.00 90.62 78 ASP A C 1
ATOM 558 O O . ASP A 1 78 ? 6.486 -7.560 12.195 1.00 90.62 78 ASP A O 1
ATOM 562 N N . LEU A 1 79 ? 4.377 -7.519 12.958 1.00 90.88 79 LEU A N 1
ATOM 563 C CA . LEU A 1 79 ? 3.840 -6.773 11.825 1.00 90.88 79 LEU A CA 1
ATOM 564 C C . LEU A 1 79 ? 4.478 -5.383 11.707 1.00 90.88 79 LEU A C 1
ATOM 566 O O . LEU A 1 79 ? 4.841 -4.959 10.609 1.00 90.88 79 LEU A O 1
ATOM 570 N N . MET A 1 80 ? 4.657 -4.673 12.824 1.00 92.31 80 MET A N 1
ATOM 571 C CA . MET A 1 80 ? 5.334 -3.373 12.841 1.00 92.31 80 MET A CA 1
ATOM 572 C C . MET A 1 80 ? 6.772 -3.482 12.330 1.00 92.31 80 MET A C 1
ATOM 574 O O . MET A 1 80 ? 7.213 -2.633 11.550 1.00 92.31 80 MET A O 1
ATOM 578 N N . GLN A 1 81 ? 7.496 -4.533 12.719 1.00 94.44 81 GLN A N 1
ATOM 579 C CA . GLN A 1 81 ? 8.837 -4.784 12.203 1.00 94.44 81 GLN A CA 1
ATOM 580 C C . GLN A 1 81 ? 8.809 -5.065 10.696 1.00 94.44 81 GLN A C 1
ATOM 582 O O . GLN A 1 81 ? 9.605 -4.490 9.951 1.00 94.44 81 GLN A O 1
ATOM 587 N N . TRP A 1 82 ? 7.869 -5.882 10.218 1.00 94.81 82 TRP A N 1
ATOM 588 C CA . TRP A 1 82 ? 7.728 -6.171 8.791 1.00 94.81 82 TRP A CA 1
ATOM 589 C C . TRP A 1 82 ? 7.426 -4.899 7.981 1.00 94.81 82 TRP A C 1
ATOM 591 O O . TRP A 1 82 ? 8.094 -4.624 6.981 1.00 94.81 82 TRP A O 1
ATOM 601 N N . ILE A 1 83 ? 6.515 -4.046 8.457 1.00 95.12 83 ILE A N 1
ATOM 602 C CA . ILE A 1 83 ? 6.212 -2.745 7.840 1.00 95.12 83 ILE A CA 1
ATOM 603 C C . ILE A 1 83 ? 7.469 -1.879 7.715 1.00 95.12 83 ILE A C 1
ATOM 605 O O . ILE A 1 83 ? 7.664 -1.226 6.686 1.00 95.12 83 ILE A O 1
ATOM 609 N N . GLN A 1 84 ? 8.342 -1.864 8.727 1.00 96.50 84 GLN A N 1
ATOM 610 C CA . GLN A 1 84 ? 9.591 -1.098 8.679 1.00 96.50 84 GLN A CA 1
ATOM 611 C C . GLN A 1 84 ? 10.541 -1.614 7.590 1.00 96.50 84 GLN A C 1
ATOM 613 O O . GLN A 1 84 ? 11.112 -0.804 6.852 1.00 96.50 84 GLN A O 1
ATOM 618 N N . LEU A 1 85 ? 10.689 -2.936 7.458 1.00 96.56 85 LEU A N 1
ATOM 619 C CA . LEU A 1 85 ? 11.508 -3.570 6.416 1.00 96.56 85 LEU A CA 1
ATOM 620 C C . LEU A 1 85 ? 10.950 -3.273 5.018 1.00 96.56 85 LEU A C 1
ATOM 622 O O . LEU A 1 85 ? 11.666 -2.761 4.156 1.00 96.56 85 LEU A O 1
ATOM 626 N N . ALA A 1 86 ? 9.649 -3.488 4.823 1.00 96.88 86 ALA A N 1
ATOM 627 C CA . ALA A 1 86 ? 8.949 -3.178 3.580 1.00 96.88 86 ALA A CA 1
ATOM 628 C C . ALA A 1 86 ? 9.104 -1.695 3.200 1.00 96.88 86 ALA A C 1
ATOM 630 O O . ALA A 1 86 ? 9.479 -1.365 2.077 1.00 96.88 86 ALA A O 1
ATOM 631 N N . SER A 1 87 ? 8.917 -0.785 4.159 1.00 97.06 87 SER A N 1
ATOM 632 C CA . SER A 1 87 ? 9.073 0.659 3.942 1.00 97.06 87 SER A CA 1
ATOM 633 C C . SER A 1 87 ? 10.501 1.047 3.545 1.00 97.06 87 SER A C 1
ATOM 635 O O . SER A 1 87 ? 10.685 1.956 2.734 1.00 97.06 87 SER A O 1
ATOM 637 N N . ARG A 1 88 ? 11.528 0.379 4.092 1.00 96.94 88 ARG A N 1
ATOM 638 C CA . ARG A 1 88 ? 12.924 0.578 3.666 1.00 96.94 88 ARG A CA 1
ATOM 639 C C . ARG A 1 88 ? 13.119 0.171 2.207 1.00 96.94 88 ARG A C 1
ATOM 641 O O . ARG A 1 88 ? 13.698 0.950 1.458 1.00 96.94 88 ARG A O 1
ATOM 648 N N . ALA A 1 89 ? 12.597 -0.985 1.803 1.00 96.75 89 ALA A N 1
ATOM 649 C CA . ALA A 1 89 ? 12.692 -1.447 0.421 1.00 96.75 89 ALA A CA 1
ATOM 650 C C . ALA A 1 89 ? 11.983 -0.487 -0.553 1.00 96.75 89 ALA A C 1
ATOM 652 O O . ALA A 1 89 ? 12.578 -0.071 -1.545 1.00 96.75 89 ALA A O 1
ATOM 653 N N . VAL A 1 90 ? 10.765 -0.031 -0.225 1.00 97.12 90 VAL A N 1
ATOM 654 C CA . VAL A 1 90 ? 10.030 0.972 -1.024 1.00 97.12 90 VAL A CA 1
ATOM 655 C C . VAL A 1 90 ? 10.832 2.260 -1.200 1.00 97.12 90 VAL A C 1
ATOM 657 O O . VAL A 1 90 ? 10.889 2.806 -2.301 1.00 97.12 90 VAL A O 1
ATOM 660 N N . ARG A 1 91 ? 11.495 2.746 -0.142 1.00 96.88 91 ARG A N 1
ATOM 661 C CA . ARG A 1 91 ? 12.335 3.950 -0.231 1.00 96.88 91 ARG A CA 1
ATOM 662 C C . ARG A 1 91 ? 13.486 3.803 -1.226 1.00 96.88 91 ARG A C 1
ATOM 664 O O . ARG A 1 91 ? 13.819 4.801 -1.865 1.00 96.88 91 ARG A O 1
ATOM 671 N N . ASN A 1 92 ? 14.056 2.611 -1.407 1.00 96.12 92 ASN A N 1
ATOM 672 C CA . ASN A 1 92 ? 15.100 2.393 -2.416 1.00 96.12 92 ASN A CA 1
ATOM 673 C C . ASN A 1 92 ? 14.542 2.588 -3.835 1.00 96.12 92 ASN A C 1
ATOM 675 O O . ASN A 1 92 ? 15.120 3.353 -4.607 1.00 96.12 92 ASN A O 1
ATOM 679 N N . TYR A 1 93 ? 13.373 2.016 -4.147 1.00 97.50 93 TYR A N 1
ATOM 680 C CA . TYR A 1 93 ? 12.700 2.253 -5.433 1.00 97.50 93 TYR A CA 1
ATOM 681 C C . TYR A 1 93 ? 12.357 3.729 -5.647 1.00 97.50 93 TYR A C 1
ATOM 683 O O . TYR A 1 93 ? 12.678 4.296 -6.690 1.00 97.50 93 TYR A O 1
ATOM 691 N N . LEU A 1 94 ? 11.746 4.377 -4.651 1.00 96.75 94 LEU A N 1
ATOM 692 C CA . LEU A 1 94 ? 11.362 5.786 -4.756 1.00 96.75 94 LEU A CA 1
ATOM 693 C C . LEU A 1 94 ? 12.574 6.708 -4.918 1.00 96.75 94 LEU A C 1
ATOM 695 O O . LEU A 1 94 ? 12.500 7.681 -5.660 1.00 96.75 94 LEU A O 1
ATOM 699 N N . THR A 1 95 ? 13.703 6.389 -4.282 1.00 96.94 95 THR A N 1
ATOM 700 C CA . THR A 1 95 ? 14.952 7.147 -4.455 1.00 96.94 95 THR A CA 1
ATOM 701 C C . THR A 1 95 ? 15.431 7.095 -5.906 1.00 96.94 95 THR A C 1
ATOM 703 O O . THR A 1 95 ? 15.858 8.115 -6.444 1.00 96.94 95 THR A O 1
ATOM 706 N N . VAL A 1 96 ? 15.332 5.934 -6.563 1.00 97.31 96 VAL A N 1
ATOM 707 C CA . VAL A 1 96 ? 15.676 5.795 -7.987 1.00 97.31 96 VAL A CA 1
ATOM 708 C C . VAL A 1 96 ? 14.710 6.581 -8.874 1.00 97.31 96 VAL A C 1
ATOM 710 O O . VAL A 1 96 ? 15.167 7.289 -9.769 1.00 97.31 96 VAL A O 1
ATOM 713 N N . VAL A 1 97 ? 13.402 6.534 -8.596 1.00 96.75 97 VAL A N 1
ATOM 714 C CA . VAL A 1 97 ? 12.396 7.348 -9.308 1.00 96.75 97 VAL A CA 1
ATOM 715 C C . VAL A 1 97 ? 12.718 8.841 -9.201 1.00 96.75 97 VAL A C 1
ATOM 717 O O . VAL A 1 97 ? 12.768 9.534 -10.211 1.00 96.75 97 VAL A O 1
ATOM 720 N N . GLN A 1 98 ? 12.990 9.331 -7.992 1.00 96.31 98 GLN A N 1
ATOM 721 C CA . GLN A 1 98 ? 13.229 10.754 -7.724 1.00 96.31 98 GLN A CA 1
ATOM 722 C C . GLN A 1 98 ? 14.527 11.287 -8.341 1.00 96.31 98 GLN A C 1
ATOM 724 O O . GLN A 1 98 ? 14.627 12.479 -8.616 1.00 96.31 98 GLN A O 1
ATOM 729 N N . ARG A 1 99 ? 15.532 10.426 -8.534 1.00 96.00 99 ARG A N 1
ATOM 730 C CA . ARG A 1 99 ? 16.820 10.795 -9.143 1.00 96.00 99 ARG A CA 1
ATOM 731 C C . ARG A 1 99 ? 16.822 10.685 -10.667 1.00 96.00 99 ARG A C 1
ATOM 733 O O . ARG A 1 99 ? 17.801 11.090 -11.292 1.00 96.00 99 ARG A O 1
ATOM 740 N N . ALA A 1 100 ? 15.782 10.109 -11.265 1.00 96.75 100 ALA A N 1
ATOM 741 C CA . ALA A 1 100 ? 15.708 9.952 -12.708 1.00 96.75 100 ALA A CA 1
ATOM 742 C C . ALA A 1 100 ? 15.489 11.313 -13.399 1.00 96.75 100 ALA A C 1
ATOM 744 O O . ALA A 1 100 ? 14.740 12.140 -12.880 1.00 96.75 100 ALA A O 1
ATOM 745 N N . PRO A 1 101 ? 16.072 11.539 -14.594 1.00 97.12 101 PRO A N 1
ATOM 746 C CA . PRO A 1 101 ? 15.789 12.736 -15.392 1.00 97.12 101 PRO A CA 1
ATOM 747 C C . PRO A 1 101 ? 14.303 12.895 -15.740 1.00 97.12 101 PRO A C 1
ATOM 749 O O . PRO A 1 101 ? 13.807 14.012 -15.833 1.00 97.12 101 PRO A O 1
ATOM 752 N N . ASP A 1 102 ? 13.604 11.769 -15.903 1.00 97.00 102 ASP A N 1
ATOM 753 C CA . ASP A 1 102 ? 12.155 11.692 -16.081 1.00 97.00 102 ASP A CA 1
ATOM 754 C C . ASP A 1 102 ? 11.560 10.758 -15.006 1.00 97.00 102 ASP A C 1
ATOM 756 O O . ASP A 1 102 ? 11.539 9.529 -15.181 1.00 97.00 102 ASP A O 1
ATOM 760 N N . PRO A 1 103 ? 11.114 11.314 -13.861 1.00 95.44 103 PRO A N 1
ATOM 761 C CA . PRO A 1 103 ? 10.515 10.530 -12.786 1.00 95.44 103 PRO A CA 1
ATOM 762 C C . PRO A 1 103 ? 9.236 9.802 -13.204 1.00 95.44 103 PRO A C 1
ATOM 764 O O . PRO A 1 103 ? 8.999 8.694 -12.729 1.00 95.44 103 PRO A O 1
ATOM 767 N N . ALA A 1 104 ? 8.432 10.369 -14.108 1.00 93.19 104 ALA A N 1
ATOM 768 C CA . ALA A 1 104 ? 7.179 9.756 -14.547 1.00 93.19 104 ALA A CA 1
ATOM 769 C C . ALA A 1 104 ? 7.450 8.497 -15.381 1.00 93.19 104 ALA A C 1
ATOM 771 O O . ALA A 1 104 ? 6.903 7.427 -15.099 1.00 93.19 104 ALA A O 1
ATOM 772 N N . ALA A 1 105 ? 8.376 8.581 -16.342 1.00 95.12 105 ALA A N 1
ATOM 773 C CA . ALA A 1 105 ? 8.813 7.413 -17.100 1.00 95.12 105 ALA A CA 1
ATOM 774 C C . ALA A 1 105 ? 9.447 6.348 -16.188 1.00 95.12 105 ALA A C 1
ATOM 776 O O . ALA A 1 105 ? 9.186 5.152 -16.348 1.00 95.12 105 ALA A O 1
ATOM 777 N N . MET A 1 106 ? 10.249 6.757 -15.196 1.00 96.62 106 MET A N 1
ATOM 778 C CA . MET A 1 106 ? 10.855 5.820 -14.246 1.00 96.62 106 MET A CA 1
ATOM 779 C C . MET A 1 106 ? 9.818 5.143 -13.343 1.00 96.62 106 MET A C 1
ATOM 781 O O . MET A 1 106 ? 9.895 3.935 -13.117 1.00 96.62 106 MET A O 1
ATOM 785 N N . GLN A 1 107 ? 8.823 5.889 -12.865 1.00 94.88 107 GLN A N 1
ATOM 786 C CA . GLN A 1 107 ? 7.707 5.337 -12.103 1.00 94.88 107 GLN A CA 1
ATOM 787 C C . GLN A 1 107 ? 6.928 4.314 -12.934 1.00 94.88 107 GLN A C 1
ATOM 789 O O . GLN A 1 107 ? 6.632 3.236 -12.426 1.00 94.88 107 GLN A O 1
ATOM 794 N N . GLY A 1 108 ? 6.674 4.593 -14.218 1.00 94.62 108 GLY A N 1
ATOM 795 C CA . GLY A 1 108 ? 6.076 3.625 -15.144 1.00 94.62 108 GLY A CA 1
ATOM 796 C C . GLY A 1 108 ? 6.906 2.343 -15.278 1.00 94.62 108 GLY A C 1
ATOM 797 O O . GLY A 1 108 ? 6.365 1.239 -15.256 1.00 94.62 108 GLY A O 1
ATOM 798 N N . ARG A 1 109 ? 8.240 2.459 -15.326 1.00 95.88 109 ARG A N 1
ATOM 799 C CA . ARG A 1 109 ? 9.150 1.299 -15.370 1.00 95.88 109 ARG A CA 1
ATOM 800 C C . ARG A 1 109 ? 9.166 0.482 -14.081 1.00 95.88 109 ARG A C 1
ATOM 802 O O . ARG A 1 109 ? 9.447 -0.708 -14.167 1.00 95.88 109 ARG A O 1
ATOM 809 N N . LEU A 1 110 ? 8.929 1.098 -12.923 1.00 97.12 110 LEU A N 1
ATOM 810 C CA . LEU A 1 110 ? 8.933 0.467 -11.590 1.00 97.12 110 LEU A CA 1
ATOM 811 C C . LEU A 1 110 ? 7.521 0.215 -11.041 1.00 97.12 110 LEU A C 1
ATOM 813 O O . LEU A 1 110 ? 7.338 -0.080 -9.859 1.00 97.12 110 LEU A O 1
ATOM 817 N N . GLN A 1 111 ? 6.507 0.366 -11.891 1.00 96.25 111 GLN A N 1
ATOM 818 C CA . GLN A 1 111 ? 5.117 0.416 -11.469 1.00 96.25 111 GLN A CA 1
ATOM 819 C C . GLN A 1 111 ? 4.687 -0.871 -10.756 1.00 96.25 111 GLN A C 1
ATOM 821 O O . GLN A 1 111 ? 4.027 -0.803 -9.724 1.00 96.25 111 GLN A O 1
ATOM 826 N N . ALA A 1 112 ? 5.078 -2.039 -11.274 1.00 97.19 112 ALA A N 1
ATOM 827 C CA . ALA A 1 112 ? 4.690 -3.328 -10.705 1.00 97.19 112 ALA A CA 1
ATOM 828 C C . ALA A 1 112 ? 5.275 -3.533 -9.297 1.00 97.19 112 ALA A C 1
ATOM 830 O O . ALA A 1 112 ? 4.561 -3.956 -8.387 1.00 97.19 112 ALA A O 1
ATOM 831 N N . GLU A 1 113 ? 6.552 -3.193 -9.097 1.00 97.94 113 GLU A N 1
ATOM 832 C CA . GLU A 1 113 ? 7.220 -3.279 -7.797 1.00 97.94 113 GLU A CA 1
ATOM 833 C C . GLU A 1 113 ? 6.584 -2.319 -6.783 1.00 97.94 113 GLU A C 1
ATOM 835 O O . GLU A 1 113 ? 6.281 -2.706 -5.652 1.00 97.94 113 GLU A O 1
ATOM 840 N N . LEU A 1 114 ? 6.318 -1.079 -7.205 1.00 97.06 114 LEU A N 1
ATOM 841 C CA . LEU A 1 114 ? 5.675 -0.073 -6.364 1.00 97.06 114 LEU A CA 1
ATOM 842 C C . LEU A 1 114 ? 4.242 -0.473 -5.999 1.00 97.06 114 LEU A C 1
ATOM 844 O O . LEU A 1 114 ? 3.848 -0.307 -4.849 1.00 97.06 114 LEU A O 1
ATOM 848 N N . VAL A 1 115 ? 3.467 -1.039 -6.927 1.00 97.06 115 VAL A N 1
ATOM 849 C CA . VAL A 1 115 ? 2.109 -1.547 -6.663 1.00 97.06 115 VAL A CA 1
ATOM 850 C C . VAL A 1 115 ? 2.136 -2.701 -5.673 1.00 97.06 115 VAL A C 1
ATOM 852 O O . VAL A 1 115 ? 1.374 -2.682 -4.709 1.00 97.06 115 VAL A O 1
ATOM 855 N N . LEU A 1 116 ? 3.019 -3.685 -5.863 1.00 97.25 116 LEU A N 1
ATOM 856 C CA . LEU A 1 116 ? 3.154 -4.808 -4.934 1.00 97.25 116 LEU A CA 1
ATOM 857 C C . LEU A 1 116 ? 3.453 -4.311 -3.515 1.00 97.25 116 LEU A C 1
ATOM 859 O O . LEU A 1 116 ? 2.774 -4.681 -2.560 1.00 97.25 116 LEU A O 1
ATOM 863 N N . ALA A 1 117 ? 4.428 -3.418 -3.380 1.00 97.06 117 ALA A N 1
ATOM 864 C CA . ALA A 1 117 ? 4.844 -2.946 -2.072 1.00 97.06 117 ALA A CA 1
ATOM 865 C C . ALA A 1 117 ? 3.818 -2.007 -1.412 1.00 97.06 117 ALA A C 1
ATOM 867 O O . ALA A 1 117 ? 3.572 -2.101 -0.210 1.00 97.06 117 ALA A O 1
ATOM 868 N N . THR A 1 118 ? 3.189 -1.111 -2.178 1.00 95.81 118 THR A N 1
ATOM 869 C CA . THR A 1 118 ? 2.157 -0.199 -1.652 1.00 95.81 118 THR A CA 1
ATOM 870 C C . THR A 1 118 ? 0.895 -0.944 -1.243 1.00 95.81 118 THR A C 1
ATOM 872 O O . THR A 1 118 ? 0.352 -0.662 -0.177 1.00 95.81 118 THR A O 1
ATOM 875 N N . THR A 1 119 ? 0.459 -1.934 -2.028 1.00 96.44 119 THR A N 1
ATOM 876 C CA . THR A 1 119 ? -0.678 -2.785 -1.655 1.00 96.44 119 THR A CA 1
ATOM 877 C C . THR A 1 119 ? -0.374 -3.580 -0.391 1.00 96.44 119 THR A C 1
ATOM 879 O O . THR A 1 119 ? -1.182 -3.537 0.533 1.00 96.44 119 THR A O 1
ATOM 882 N N . PHE A 1 120 ? 0.812 -4.186 -0.268 1.00 96.94 120 PHE A N 1
ATOM 883 C CA . PHE A 1 120 ? 1.244 -4.830 0.976 1.00 96.94 120 PHE A CA 1
ATOM 884 C C . PHE A 1 120 ? 1.188 -3.872 2.179 1.00 96.94 120 PHE A C 1
ATOM 886 O O . PHE A 1 120 ? 0.576 -4.192 3.197 1.00 96.94 120 PHE A O 1
ATOM 893 N N . LEU A 1 121 ? 1.775 -2.674 2.067 1.00 96.31 121 LEU A N 1
ATOM 894 C CA . LEU A 1 121 ? 1.782 -1.688 3.156 1.00 96.31 121 LEU A CA 1
ATOM 895 C C . LEU A 1 121 ? 0.370 -1.215 3.527 1.00 96.31 121 LEU A C 1
ATOM 897 O O . LEU A 1 121 ? 0.094 -1.008 4.708 1.00 96.31 121 LEU A O 1
ATOM 901 N N . TYR A 1 122 ? -0.522 -1.064 2.547 1.00 96.19 122 TYR A N 1
ATOM 902 C CA . TYR A 1 122 ? -1.928 -0.740 2.784 1.00 96.19 122 TYR A CA 1
ATOM 903 C C . TYR A 1 122 ? -2.625 -1.850 3.577 1.00 96.19 122 TYR A C 1
ATOM 905 O O . TYR A 1 122 ? -3.240 -1.575 4.610 1.00 96.19 122 TYR A O 1
ATOM 913 N N . ARG A 1 123 ? -2.456 -3.113 3.158 1.00 95.69 123 ARG A N 1
ATOM 914 C CA . ARG A 1 123 ? -2.991 -4.271 3.887 1.00 95.69 123 ARG A CA 1
ATOM 915 C C . ARG A 1 123 ? -2.429 -4.343 5.308 1.00 95.69 123 ARG A C 1
ATOM 917 O O . ARG A 1 123 ? -3.170 -4.569 6.262 1.00 95.69 123 ARG A O 1
ATOM 924 N N . ALA A 1 124 ? -1.134 -4.106 5.481 1.00 93.94 124 ALA A N 1
ATOM 925 C CA . ALA A 1 124 ? -0.495 -4.103 6.791 1.00 93.94 124 ALA A CA 1
ATOM 926 C C . ALA A 1 124 ? -1.093 -3.039 7.728 1.00 93.94 124 ALA A C 1
ATOM 928 O O . ALA A 1 124 ? -1.404 -3.326 8.882 1.00 93.94 124 ALA A O 1
ATOM 929 N N . GLN A 1 125 ? -1.335 -1.830 7.220 1.00 92.38 125 GLN A N 1
ATOM 930 C CA . GLN A 1 125 ? -1.995 -0.769 7.983 1.00 92.38 125 GLN A CA 1
ATOM 931 C C . GLN A 1 125 ? -3.445 -1.123 8.332 1.00 92.38 125 GLN A C 1
ATOM 933 O O . GLN A 1 125 ? -3.865 -0.887 9.464 1.00 92.38 125 GLN A O 1
ATOM 938 N N . ALA A 1 126 ? -4.189 -1.741 7.410 1.00 93.56 126 ALA A N 1
ATOM 939 C CA . ALA A 1 126 ? -5.537 -2.237 7.684 1.00 93.56 126 ALA A CA 1
ATOM 940 C C . ALA A 1 126 ? -5.560 -3.269 8.823 1.00 93.56 126 ALA A C 1
ATOM 942 O O . ALA A 1 126 ? -6.411 -3.174 9.707 1.00 93.56 126 ALA A O 1
ATOM 943 N N . SER A 1 127 ? -4.581 -4.181 8.869 1.00 91.81 127 SER A N 1
ATOM 944 C CA . SER A 1 127 ? -4.423 -5.132 9.980 1.00 91.81 127 SER A CA 1
ATOM 945 C C . SER A 1 127 ? -4.177 -4.430 11.319 1.00 91.81 127 SER A C 1
ATOM 947 O O . SER A 1 127 ? -4.775 -4.802 12.324 1.00 91.81 127 SER A O 1
ATOM 949 N N . LEU A 1 128 ? -3.315 -3.406 11.347 1.00 90.12 128 LEU A N 1
ATOM 950 C CA . LEU A 1 128 ? -3.026 -2.657 12.576 1.00 90.12 128 LEU A CA 1
ATOM 951 C C . LEU A 1 128 ? -4.260 -1.916 13.095 1.00 90.12 128 LEU A C 1
ATOM 953 O O . LEU A 1 128 ? -4.527 -1.914 14.294 1.00 90.12 128 LEU A O 1
ATOM 957 N N . VAL A 1 129 ? -5.028 -1.292 12.200 1.00 90.06 129 VAL A N 1
ATOM 958 C CA . VAL A 1 129 ? -6.265 -0.594 12.574 1.00 90.06 129 VAL A CA 1
ATOM 959 C C . VAL A 1 129 ? -7.305 -1.574 13.110 1.00 90.06 129 VAL A C 1
ATOM 961 O O . VAL A 1 129 ? -7.943 -1.277 14.120 1.00 90.06 129 VAL A O 1
ATOM 964 N N . GLN A 1 130 ? -7.439 -2.748 12.489 1.00 89.00 130 GLN A N 1
ATOM 965 C CA . GLN A 1 130 ? -8.313 -3.813 12.978 1.00 89.00 130 GLN A CA 1
ATOM 966 C C . GLN A 1 130 ? -7.923 -4.259 14.395 1.00 89.00 130 GLN A C 1
ATOM 968 O O . GLN A 1 130 ? -8.796 -4.422 15.245 1.00 89.00 130 GLN A O 1
ATOM 973 N N . GLU A 1 131 ? -6.629 -4.405 14.682 1.00 87.12 131 GLU A N 1
ATOM 974 C CA . GLU A 1 131 ? -6.173 -4.770 16.026 1.00 87.12 131 GLU A CA 1
ATOM 975 C C . GLU A 1 131 ? -6.466 -3.671 17.053 1.00 87.12 131 GLU A C 1
ATOM 977 O O . GLU A 1 131 ? -6.972 -3.942 18.142 1.00 87.12 131 GLU A O 1
ATOM 982 N N . LEU A 1 132 ? -6.222 -2.405 16.704 1.00 85.75 132 LEU A N 1
ATOM 983 C CA . LEU A 1 132 ? -6.565 -1.278 17.574 1.00 85.75 132 LEU A CA 1
ATOM 984 C C . LEU A 1 132 ? -8.070 -1.250 17.898 1.00 85.75 132 LEU A C 1
ATOM 986 O O . LEU A 1 132 ? -8.449 -0.928 19.026 1.00 85.75 132 LEU A O 1
ATOM 990 N N . GLN A 1 133 ? -8.928 -1.620 16.944 1.00 84.19 133 GLN A N 1
ATOM 991 C CA . GLN A 1 133 ? -10.368 -1.779 17.174 1.00 84.19 133 GLN A CA 1
ATOM 992 C C . GLN A 1 133 ? -10.667 -2.944 18.117 1.00 84.19 133 GLN A C 1
ATOM 994 O O . GLN A 1 133 ? -11.379 -2.748 19.102 1.00 84.19 133 GLN A O 1
ATOM 999 N N . ALA A 1 134 ? -10.093 -4.123 17.865 1.00 83.69 134 ALA A N 1
ATOM 1000 C CA . ALA A 1 134 ? -10.286 -5.308 18.700 1.00 83.69 134 ALA A CA 1
ATOM 1001 C C . ALA A 1 134 ? -9.838 -5.076 20.154 1.00 83.69 134 ALA A C 1
ATOM 1003 O O . ALA A 1 134 ? -10.492 -5.526 21.092 1.00 83.69 134 ALA A O 1
ATOM 1004 N N . ALA A 1 135 ? -8.773 -4.298 20.349 1.00 82.50 135 ALA A N 1
ATOM 1005 C CA . ALA A 1 135 ? -8.263 -3.907 21.658 1.00 82.50 135 ALA A CA 1
ATOM 1006 C C . ALA A 1 135 ? -9.058 -2.764 22.331 1.00 82.50 135 ALA A C 1
ATOM 1008 O O . ALA A 1 135 ? -8.628 -2.254 23.370 1.00 82.50 135 ALA A O 1
ATOM 1009 N N . GLY A 1 136 ? -10.171 -2.307 21.744 1.00 80.19 136 GLY A N 1
ATOM 1010 C CA . GLY A 1 136 ? -10.991 -1.217 22.285 1.00 80.19 136 GLY A CA 1
ATOM 1011 C C . GLY A 1 136 ? -10.268 0.134 22.332 1.00 80.19 136 GLY A C 1
ATOM 1012 O O . GLY A 1 136 ? -10.614 0.999 23.134 1.00 80.19 136 GLY A O 1
ATOM 1013 N N . ARG A 1 137 ? -9.240 0.336 21.494 1.00 78.00 137 ARG A N 1
ATOM 1014 C CA . ARG A 1 137 ? -8.415 1.561 21.464 1.00 78.00 137 ARG A CA 1
ATOM 1015 C C . ARG A 1 137 ? -9.046 2.705 20.668 1.00 78.00 137 ARG A C 1
ATOM 1017 O O . ARG A 1 137 ? -8.428 3.759 20.537 1.00 78.00 137 ARG A O 1
ATOM 1024 N N . PHE A 1 138 ? -10.283 2.523 20.209 1.00 74.06 138 PHE A N 1
ATOM 1025 C CA . PHE A 1 138 ? -11.161 3.574 19.696 1.00 74.06 138 PHE A CA 1
ATOM 1026 C C . PHE A 1 138 ? -12.268 3.860 20.721 1.00 74.06 138 PHE A C 1
ATOM 1028 O O . PHE A 1 138 ? -13.372 3.327 20.607 1.00 74.06 138 PHE A O 1
ATOM 1035 N N . PRO A 1 139 ? -11.971 4.639 21.771 1.00 71.81 139 PRO A N 1
ATOM 1036 C CA . PRO A 1 139 ? -12.951 4.971 22.795 1.00 71.81 139 PRO A CA 1
ATOM 1037 C C . PRO A 1 139 ? -14.027 5.927 22.259 1.00 71.81 139 PRO A C 1
ATOM 1039 O O . PRO A 1 139 ? -13.793 6.645 21.281 1.00 71.81 139 PRO A O 1
ATOM 1042 N N . PRO A 1 140 ? -15.209 5.955 2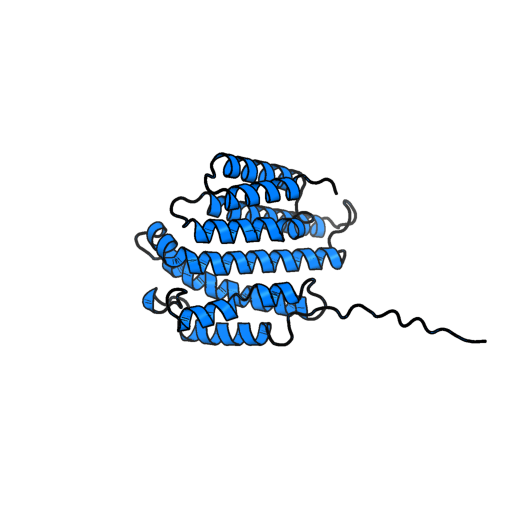2.900 1.00 72.88 140 PRO A N 1
ATOM 1043 C CA . PRO A 1 140 ? -16.303 6.821 22.487 1.00 72.88 140 PRO A CA 1
ATOM 1044 C C . PRO A 1 140 ? -15.940 8.312 22.627 1.00 72.88 140 PRO A C 1
ATOM 1046 O O . PRO A 1 140 ? -15.068 8.670 23.428 1.00 72.88 140 PRO A O 1
ATOM 1049 N N . PRO A 1 141 ? -16.624 9.203 21.883 1.00 67.06 141 PRO A N 1
ATOM 1050 C CA . PRO A 1 141 ? -16.443 10.647 22.010 1.00 67.06 141 PRO A CA 1
ATOM 1051 C C . PRO A 1 141 ? -16.562 11.113 23.470 1.00 67.06 141 PRO A C 1
ATOM 1053 O O . PRO A 1 141 ? -17.481 10.709 24.179 1.00 67.06 141 PRO A O 1
ATOM 1056 N N . GLY A 1 142 ? -15.628 11.955 23.922 1.00 73.62 142 GLY A N 1
ATOM 1057 C CA . GLY A 1 142 ? -15.606 12.494 25.288 1.00 73.62 142 GLY A CA 1
ATOM 1058 C C . GLY A 1 142 ? -14.976 11.587 26.355 1.00 73.62 142 GLY A C 1
ATOM 1059 O O . GLY A 1 142 ? -14.843 12.013 27.498 1.00 73.62 142 GLY A O 1
ATOM 1060 N N . ALA A 1 143 ? -14.546 10.367 26.008 1.00 82.88 143 ALA A N 1
ATOM 1061 C CA . ALA A 1 143 ? -13.796 9.486 26.915 1.00 82.88 143 ALA A CA 1
ATOM 1062 C C . ALA A 1 143 ? -12.266 9.676 26.838 1.00 82.88 143 ALA A C 1
ATOM 1064 O O . ALA A 1 143 ? -11.518 8.983 27.528 1.00 82.88 143 ALA A O 1
ATOM 1065 N N . LEU A 1 144 ? -11.796 10.589 25.986 1.00 86.75 144 LEU A N 1
ATOM 1066 C CA . LEU A 1 144 ? -10.383 10.848 25.731 1.00 86.75 144 LEU A CA 1
ATOM 1067 C C . LEU A 1 144 ? -9.906 12.116 26.435 1.00 86.75 144 LEU A C 1
ATOM 1069 O O . LEU A 1 144 ? -10.631 13.100 26.547 1.00 86.75 144 LEU A O 1
ATOM 1073 N N . THR A 1 145 ? -8.647 12.123 26.867 1.00 90.00 145 THR A N 1
ATOM 1074 C CA . THR A 1 145 ? -7.978 13.374 27.237 1.00 90.00 145 THR A CA 1
ATOM 1075 C C . THR A 1 145 ? -7.720 14.219 25.983 1.00 90.00 145 THR A C 1
ATOM 1077 O O . THR A 1 145 ? -7.566 13.653 24.897 1.00 90.00 145 THR A O 1
ATOM 1080 N N . PRO A 1 146 ? -7.551 15.552 26.094 1.00 90.25 146 PRO A N 1
ATOM 1081 C CA . PRO A 1 146 ? -7.267 16.401 24.930 1.00 90.25 146 PRO A CA 1
ATOM 1082 C C . PRO A 1 146 ? -6.053 15.945 24.100 1.00 90.25 146 PRO A C 1
ATOM 1084 O O . PRO A 1 146 ? -6.042 16.051 22.875 1.00 90.25 146 PRO A O 1
ATOM 1087 N N . GLN A 1 147 ? -5.026 15.386 24.752 1.00 88.25 147 GLN A N 1
ATOM 1088 C CA . GLN A 1 147 ? -3.854 14.830 24.068 1.00 88.25 147 GLN A CA 1
ATOM 1089 C C . GLN A 1 147 ? -4.194 13.560 23.277 1.00 88.25 147 GLN A C 1
ATOM 1091 O O . GLN A 1 147 ? -3.686 13.363 22.172 1.00 88.25 147 GLN A O 1
ATOM 1096 N N . GLN A 1 148 ? -5.037 12.688 23.833 1.00 86.38 148 GLN A N 1
ATOM 1097 C CA . GLN A 1 148 ? -5.474 11.474 23.150 1.00 86.38 148 GLN A CA 1
ATOM 1098 C C . GLN A 1 148 ? -6.426 11.793 21.992 1.00 86.38 148 GLN A C 1
ATOM 1100 O O . GLN A 1 148 ? -6.316 11.167 20.942 1.00 86.38 148 GLN A O 1
ATOM 1105 N N . GLU A 1 149 ? -7.303 12.790 22.142 1.00 87.50 149 GLU A N 1
ATOM 1106 C CA . GLU A 1 149 ? -8.153 13.289 21.054 1.00 87.50 149 GLU A CA 1
ATOM 1107 C C . GLU A 1 149 ? -7.314 13.817 19.889 1.00 87.50 149 GLU A C 1
ATOM 1109 O O . GLU A 1 149 ? -7.552 13.469 18.734 1.00 87.50 149 GLU A O 1
ATOM 1114 N N . GLU A 1 150 ? -6.285 14.614 20.178 1.00 89.19 150 GLU A N 1
ATOM 1115 C CA . GLU A 1 150 ? -5.360 15.101 19.157 1.00 89.19 150 GLU A CA 1
ATOM 1116 C C . GLU A 1 150 ? -4.615 13.954 18.460 1.00 89.19 150 GLU A C 1
ATOM 1118 O O . GLU A 1 150 ? -4.516 13.933 17.231 1.00 89.19 150 GLU A O 1
ATOM 1123 N N . GLY A 1 151 ? -4.137 12.966 19.221 1.00 88.69 151 GLY A N 1
ATOM 1124 C CA . GLY A 1 151 ? -3.521 11.761 18.662 1.00 88.69 151 GLY A CA 1
ATOM 1125 C C . GLY A 1 151 ? -4.471 10.984 17.745 1.00 88.69 151 GLY A C 1
ATOM 1126 O O . GLY A 1 151 ? -4.092 10.623 16.629 1.00 88.69 151 GLY A O 1
ATOM 1127 N N . MET A 1 152 ? -5.720 10.792 18.177 1.00 87.69 152 MET A N 1
ATOM 1128 C CA . MET A 1 152 ? -6.772 10.133 17.401 1.00 87.69 152 MET A CA 1
ATOM 1129 C C . MET A 1 152 ? -7.060 10.892 16.102 1.00 87.69 152 MET A C 1
ATOM 1131 O O . MET A 1 152 ? -7.053 10.288 15.033 1.00 87.69 152 MET A O 1
ATOM 1135 N N . ARG A 1 153 ? -7.213 12.222 16.156 1.00 89.81 153 ARG A N 1
ATOM 1136 C CA . ARG A 1 153 ? -7.432 13.052 14.958 1.00 89.81 153 ARG A CA 1
ATOM 1137 C C . ARG A 1 153 ? -6.288 12.938 13.955 1.00 89.81 153 ARG A C 1
ATOM 1139 O O . ARG A 1 153 ? -6.537 12.819 12.757 1.00 89.81 153 ARG A O 1
ATOM 1146 N N . ARG A 1 154 ? -5.033 12.927 14.418 1.00 91.31 154 ARG A N 1
ATOM 1147 C CA . ARG A 1 154 ? -3.862 12.733 13.541 1.00 91.31 154 ARG A CA 1
ATOM 1148 C C . ARG A 1 154 ? -3.854 11.360 12.889 1.00 91.31 154 ARG A C 1
ATOM 1150 O O . ARG A 1 154 ? -3.562 11.262 11.700 1.00 91.31 154 ARG A O 1
ATOM 1157 N N . MET A 1 155 ? -4.191 10.317 13.644 1.00 90.62 155 MET A N 1
ATOM 1158 C CA . MET A 1 155 ? -4.306 8.965 13.105 1.00 90.62 155 MET A CA 1
ATOM 1159 C C . MET A 1 155 ? -5.410 8.890 12.043 1.00 90.62 155 MET A C 1
ATOM 1161 O O . MET A 1 155 ? -5.145 8.440 10.933 1.00 90.62 155 MET A O 1
ATOM 1165 N N . GLN A 1 156 ? -6.610 9.396 12.342 1.00 91.81 156 GLN A N 1
ATOM 1166 C CA . GLN A 1 156 ? -7.738 9.445 11.402 1.00 91.81 156 GLN A CA 1
ATOM 1167 C C . GLN A 1 156 ? -7.380 10.221 10.124 1.00 91.81 156 GLN A C 1
ATOM 1169 O O . GLN A 1 156 ? -7.664 9.770 9.011 1.00 91.81 156 GLN A O 1
ATOM 1174 N N . LEU A 1 157 ? -6.700 11.366 10.265 1.00 93.88 157 LEU A N 1
ATOM 1175 C CA . LEU A 1 157 ? -6.190 12.135 9.133 1.00 93.88 157 LEU A CA 1
ATOM 1176 C C . LEU A 1 157 ? -5.210 11.302 8.300 1.00 93.88 157 LEU A C 1
ATOM 1178 O O . LEU A 1 157 ? -5.385 11.218 7.085 1.00 93.88 157 LEU A O 1
ATOM 1182 N N . GLY A 1 158 ? -4.234 10.657 8.943 1.00 93.94 158 GLY A N 1
ATOM 1183 C CA . GLY A 1 158 ? -3.261 9.785 8.285 1.00 93.94 158 GLY A CA 1
ATOM 1184 C C . GLY A 1 158 ? -3.924 8.652 7.499 1.00 93.94 158 GLY A C 1
ATOM 1185 O O . GLY A 1 158 ? -3.622 8.473 6.321 1.00 93.94 158 GLY A O 1
ATOM 1186 N N . LEU A 1 159 ? -4.898 7.956 8.093 1.00 94.12 159 LEU A N 1
ATOM 1187 C CA . LEU A 1 159 ? -5.665 6.906 7.410 1.00 94.12 159 LEU A CA 1
ATOM 1188 C C . LEU A 1 159 ? -6.408 7.449 6.185 1.00 94.12 159 LEU A C 1
ATOM 1190 O O . LEU A 1 159 ? -6.339 6.865 5.102 1.00 94.12 159 LEU A O 1
ATOM 1194 N N . SER A 1 160 ? -7.063 8.605 6.323 1.00 96.31 160 SER A N 1
ATOM 1195 C CA . SER A 1 160 ? -7.762 9.235 5.199 1.00 96.31 160 SER A CA 1
ATOM 1196 C C . SER A 1 160 ? -6.810 9.632 4.063 1.00 96.31 160 SER A C 1
ATOM 1198 O O . SER A 1 160 ? -7.170 9.514 2.892 1.00 96.31 160 SER A O 1
ATOM 1200 N N . GLN A 1 161 ? -5.589 10.072 4.390 1.00 96.50 161 GLN A N 1
ATOM 1201 C CA . GLN A 1 161 ? -4.565 10.451 3.416 1.00 96.50 161 GLN A CA 1
ATOM 1202 C C . GLN A 1 161 ? -3.995 9.239 2.685 1.00 96.50 161 GLN A C 1
ATOM 1204 O O . GLN A 1 161 ? -3.749 9.328 1.485 1.00 96.50 161 GLN A O 1
ATOM 1209 N N . VAL A 1 162 ? -3.823 8.110 3.376 1.00 95.38 162 VAL A N 1
ATOM 1210 C CA . VAL A 1 162 ? -3.386 6.851 2.760 1.00 95.38 162 VAL A CA 1
ATOM 1211 C C . VAL A 1 162 ? -4.409 6.387 1.727 1.00 95.38 162 VAL A C 1
ATOM 1213 O O . VAL A 1 162 ? -4.045 6.154 0.578 1.00 95.38 162 VAL A O 1
ATOM 1216 N N . ILE A 1 163 ? -5.695 6.333 2.089 1.00 96.94 163 ILE A N 1
ATOM 1217 C CA . ILE A 1 163 ? -6.753 5.909 1.157 1.00 96.94 163 ILE A CA 1
ATOM 1218 C C . ILE A 1 163 ? -6.863 6.893 -0.015 1.00 96.94 163 ILE A C 1
ATOM 1220 O O . ILE A 1 163 ? -6.889 6.471 -1.168 1.00 96.94 163 ILE A O 1
ATOM 1224 N N . ALA A 1 164 ? -6.850 8.204 0.252 1.00 97.25 164 ALA A N 1
ATOM 1225 C CA . ALA A 1 164 ? -6.863 9.218 -0.804 1.00 97.25 164 ALA A CA 1
ATOM 1226 C C . ALA A 1 164 ? -5.637 9.117 -1.730 1.00 97.25 164 ALA A C 1
ATOM 1228 O O . ALA A 1 164 ? -5.749 9.346 -2.931 1.00 97.25 164 ALA A O 1
ATOM 1229 N N . GLY A 1 165 ? -4.466 8.770 -1.187 1.00 95.38 165 GLY A N 1
ATOM 1230 C CA . GLY A 1 165 ? -3.253 8.518 -1.960 1.00 95.38 165 GLY A CA 1
ATOM 1231 C C . GLY A 1 165 ? -3.410 7.330 -2.906 1.00 95.38 165 GLY A C 1
ATOM 1232 O O . GLY A 1 165 ? -3.072 7.453 -4.080 1.00 95.38 165 GLY A O 1
ATOM 1233 N N . MET A 1 166 ? -3.992 6.226 -2.429 1.00 96.75 166 MET A N 1
ATOM 1234 C CA . MET A 1 166 ? -4.282 5.050 -3.257 1.00 96.75 166 MET A CA 1
ATOM 1235 C C . MET A 1 166 ? -5.296 5.370 -4.365 1.00 96.75 166 MET A C 1
ATOM 1237 O O . MET A 1 166 ? -5.065 5.020 -5.518 1.00 96.75 166 MET A O 1
ATOM 1241 N N . LEU A 1 167 ? -6.378 6.093 -4.051 1.00 96.75 167 LEU A N 1
ATOM 1242 C CA . LEU A 1 167 ? -7.354 6.539 -5.057 1.00 96.75 167 LEU A CA 1
ATOM 1243 C C . LEU A 1 167 ? -6.710 7.452 -6.110 1.00 96.75 167 LEU A C 1
ATOM 1245 O O . LEU A 1 167 ? -6.966 7.291 -7.298 1.00 96.75 167 LEU A O 1
ATOM 1249 N N . ARG A 1 168 ? -5.811 8.356 -5.699 1.00 95.06 168 ARG A N 1
ATOM 1250 C CA . ARG A 1 168 ? -5.055 9.199 -6.635 1.00 95.06 168 ARG A CA 1
ATOM 1251 C C . ARG A 1 168 ? -4.152 8.374 -7.550 1.00 95.06 168 ARG A C 1
ATOM 1253 O O . ARG A 1 168 ? -4.108 8.649 -8.740 1.00 95.06 168 ARG A O 1
ATOM 1260 N N . MET A 1 169 ? -3.457 7.366 -7.019 1.00 93.56 169 MET A N 1
ATOM 1261 C CA . MET A 1 169 ? -2.632 6.468 -7.839 1.00 93.56 169 MET A CA 1
ATOM 1262 C C . MET A 1 169 ? -3.462 5.708 -8.881 1.00 93.56 169 MET A C 1
ATOM 1264 O O . MET A 1 169 ? -2.963 5.438 -9.969 1.00 93.56 169 MET A O 1
ATOM 1268 N N . LEU A 1 170 ? -4.722 5.386 -8.572 1.00 95.06 170 LEU A N 1
ATOM 1269 C CA . LEU A 1 170 ? -5.642 4.744 -9.514 1.00 95.06 170 LEU A CA 1
ATOM 1270 C C . LEU A 1 170 ? -6.128 5.687 -10.635 1.00 95.06 170 LEU A C 1
ATOM 1272 O O . LEU A 1 170 ? -6.482 5.187 -11.700 1.00 95.06 170 LEU A O 1
ATOM 1276 N N . ASP A 1 171 ? -6.111 7.011 -10.426 1.00 94.19 171 ASP A N 1
ATOM 1277 C CA . ASP A 1 171 ? -6.416 8.041 -11.447 1.00 94.19 171 ASP A CA 1
ATOM 1278 C C . ASP A 1 171 ? -5.185 8.415 -12.299 1.00 94.19 171 ASP A C 1
ATOM 1280 O O . ASP A 1 171 ? -5.305 9.158 -13.272 1.00 94.19 171 ASP A O 1
ATOM 1284 N N . GLU A 1 172 ? -3.986 7.944 -11.929 1.00 90.88 172 GLU A N 1
ATOM 1285 C CA . GLU A 1 172 ? -2.737 8.351 -12.576 1.00 90.88 172 GLU A CA 1
ATOM 1286 C C . GLU A 1 172 ? -2.659 7.812 -14.020 1.00 90.88 172 GLU A C 1
ATOM 1288 O O . GLU A 1 172 ? -2.788 6.600 -14.254 1.00 90.88 172 GLU A O 1
ATOM 1293 N N . PRO A 1 173 ? -2.407 8.671 -15.023 1.00 87.50 173 PRO A N 1
ATOM 1294 C CA . PRO A 1 173 ? -2.217 8.220 -16.393 1.00 87.50 173 PRO A CA 1
ATOM 1295 C C . PRO A 1 173 ? -0.976 7.325 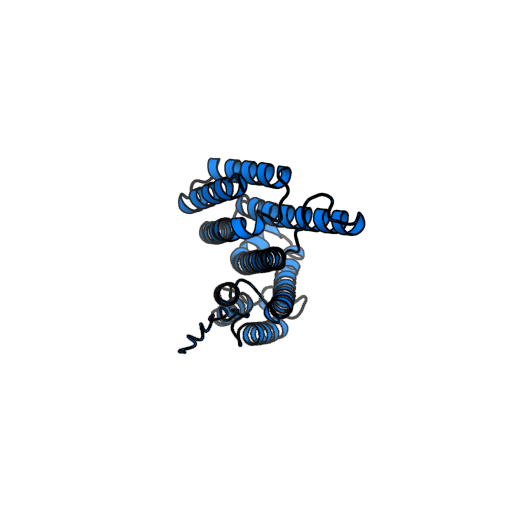-16.520 1.00 87.50 173 PRO A C 1
ATOM 1297 O O . PRO A 1 173 ? 0.041 7.517 -15.861 1.00 87.50 173 PRO A O 1
ATOM 1300 N N . GLY A 1 174 ? -1.044 6.325 -17.401 1.00 87.06 174 GLY A N 1
ATOM 1301 C CA . GLY A 1 174 ? 0.063 5.386 -17.624 1.00 87.06 174 GLY A CA 1
ATOM 1302 C C . GLY A 1 174 ? 0.118 4.220 -16.633 1.00 87.06 174 GLY A C 1
ATOM 1303 O O . GLY A 1 174 ? 0.959 3.334 -16.788 1.00 87.06 174 GLY A O 1
ATOM 1304 N N . PHE A 1 175 ? -0.802 4.154 -15.665 1.00 91.06 175 PHE A N 1
ATOM 1305 C CA . PHE A 1 175 ? -0.967 2.963 -14.842 1.00 91.06 175 PHE A CA 1
ATOM 1306 C C . PHE A 1 175 ? -1.489 1.799 -15.698 1.00 91.06 175 PHE A C 1
ATOM 1308 O O . PHE A 1 175 ? -2.590 1.894 -16.250 1.00 91.06 175 PHE A O 1
ATOM 1315 N N . SER A 1 176 ? -0.730 0.699 -15.801 1.00 94.06 176 SER A N 1
ATOM 1316 C CA . SER A 1 176 ? -1.197 -0.506 -16.497 1.00 94.06 176 SER A CA 1
ATOM 1317 C C . SER A 1 176 ? -2.515 -1.029 -15.910 1.00 94.06 176 SER A C 1
ATOM 1319 O O . SER A 1 176 ? -2.729 -0.968 -14.694 1.00 94.06 176 SER A O 1
ATOM 1321 N N . THR A 1 177 ? -3.384 -1.574 -16.768 1.00 94.38 177 THR A N 1
ATOM 1322 C CA . THR A 1 177 ? -4.689 -2.132 -16.368 1.00 94.38 177 THR A CA 1
ATOM 1323 C C . THR A 1 177 ? -4.537 -3.194 -15.280 1.00 94.38 177 THR A C 1
ATOM 1325 O O . THR A 1 177 ? -5.285 -3.193 -14.306 1.00 94.38 177 THR A O 1
ATOM 1328 N N . GLU A 1 178 ? -3.514 -4.047 -15.389 1.00 95.38 178 GLU A N 1
ATOM 1329 C CA . GLU A 1 178 ? -3.226 -5.097 -14.406 1.00 95.38 178 GLU A CA 1
ATOM 1330 C C . GLU A 1 178 ? -2.947 -4.537 -13.009 1.00 95.38 178 GLU A C 1
ATOM 1332 O O . GLU A 1 178 ? -3.551 -4.946 -12.017 1.00 95.38 178 GLU A O 1
ATOM 1337 N N . ASN A 1 179 ? -2.043 -3.563 -12.935 1.00 96.31 179 ASN A N 1
ATOM 1338 C CA . ASN A 1 179 ? -1.656 -2.948 -11.675 1.00 96.31 179 ASN A CA 1
ATOM 1339 C C . ASN A 1 179 ? -2.803 -2.135 -11.070 1.00 96.31 179 ASN A C 1
ATOM 1341 O O . ASN A 1 179 ? -2.978 -2.139 -9.851 1.00 96.31 179 ASN A O 1
ATOM 1345 N N . ARG A 1 180 ? -3.608 -1.472 -11.913 1.00 95.81 180 ARG A N 1
ATOM 1346 C CA . ARG A 1 180 ? -4.810 -0.753 -11.477 1.00 95.81 180 ARG A CA 1
ATOM 1347 C C . ARG A 1 180 ? -5.827 -1.709 -10.868 1.00 95.81 180 ARG A C 1
ATOM 1349 O O . ARG A 1 180 ? -6.301 -1.459 -9.766 1.00 95.81 180 ARG A O 1
ATOM 1356 N N . ARG A 1 181 ? -6.099 -2.831 -11.541 1.00 96.94 181 ARG A N 1
ATOM 1357 C CA . ARG A 1 181 ? -7.003 -3.885 -11.065 1.00 96.94 181 ARG A CA 1
ATOM 1358 C C . ARG A 1 181 ? -6.561 -4.443 -9.721 1.00 96.94 181 ARG A C 1
ATOM 1360 O O . ARG A 1 181 ? -7.342 -4.395 -8.776 1.00 96.94 181 ARG A O 1
ATOM 1367 N N . ARG A 1 182 ? -5.298 -4.867 -9.605 1.00 96.06 182 ARG A N 1
ATOM 1368 C CA . ARG A 1 182 ? -4.731 -5.372 -8.345 1.00 96.06 182 ARG A CA 1
ATOM 1369 C C . ARG A 1 182 ? -4.857 -4.353 -7.211 1.00 96.06 182 ARG A C 1
ATOM 1371 O O . ARG A 1 182 ? -5.255 -4.704 -6.105 1.00 96.06 182 ARG A O 1
ATOM 1378 N N . MET A 1 183 ? -4.510 -3.094 -7.466 1.00 97.38 183 MET A N 1
ATOM 1379 C CA . MET A 1 183 ? -4.575 -2.050 -6.445 1.00 97.38 183 MET A CA 1
ATOM 1380 C C . MET A 1 183 ? -6.017 -1.739 -6.030 1.00 97.38 183 MET A C 1
ATOM 1382 O O . MET A 1 183 ? -6.293 -1.660 -4.834 1.00 97.38 183 MET A O 1
ATOM 1386 N N . ALA A 1 184 ? -6.936 -1.605 -6.988 1.00 98.12 184 ALA A N 1
ATOM 1387 C CA . ALA A 1 184 ? -8.341 -1.330 -6.714 1.00 98.12 184 ALA A CA 1
ATOM 1388 C C . ALA A 1 184 ? -8.992 -2.466 -5.911 1.00 98.12 184 ALA A C 1
ATOM 1390 O O . ALA A 1 184 ? -9.674 -2.200 -4.927 1.00 98.12 184 ALA A O 1
ATOM 1391 N N . GLU A 1 185 ? -8.716 -3.722 -6.266 1.00 97.94 185 GLU A N 1
ATOM 1392 C CA . GLU A 1 185 ? -9.207 -4.898 -5.541 1.00 97.94 185 GLU A CA 1
ATOM 1393 C C . GLU A 1 185 ? -8.720 -4.923 -4.084 1.00 97.94 185 GLU A C 1
ATOM 1395 O O . GLU A 1 185 ? -9.510 -5.129 -3.160 1.00 97.94 185 GLU A O 1
ATOM 1400 N N . VAL A 1 186 ? -7.428 -4.660 -3.854 1.00 97.25 186 VAL A N 1
ATOM 1401 C CA . VAL A 1 186 ? -6.850 -4.603 -2.502 1.00 97.25 186 VAL A CA 1
ATOM 1402 C C . VAL A 1 186 ? -7.514 -3.510 -1.669 1.00 97.25 186 VAL A C 1
ATOM 1404 O O . VAL A 1 186 ? -7.895 -3.763 -0.525 1.00 97.25 186 VAL A O 1
ATOM 1407 N N . VAL A 1 187 ? -7.669 -2.309 -2.236 1.00 97.81 187 VAL A N 1
ATOM 1408 C CA . VAL A 1 187 ? -8.312 -1.191 -1.538 1.00 97.81 187 VAL A CA 1
ATOM 1409 C C . VAL A 1 187 ? -9.760 -1.548 -1.214 1.00 97.81 187 VAL A C 1
ATOM 1411 O O . VAL A 1 187 ? -10.155 -1.433 -0.062 1.00 97.81 187 VAL A O 1
ATOM 1414 N N . ALA A 1 188 ? -10.533 -2.054 -2.174 1.00 98.12 188 ALA A N 1
ATOM 1415 C CA . ALA A 1 188 ? -11.935 -2.409 -1.966 1.00 98.12 188 ALA A CA 1
ATOM 1416 C C . ALA A 1 188 ? -12.121 -3.499 -0.897 1.00 98.12 188 ALA A C 1
ATOM 1418 O O . ALA A 1 188 ? -13.038 -3.414 -0.080 1.00 98.12 188 ALA A O 1
ATOM 1419 N N . THR A 1 189 ? -11.220 -4.483 -0.870 1.00 96.56 189 THR A N 1
ATOM 1420 C CA . THR A 1 189 ? -11.250 -5.601 0.083 1.00 96.56 189 THR A CA 1
ATOM 1421 C C . THR A 1 189 ? -10.951 -5.156 1.515 1.00 96.56 189 THR A C 1
ATOM 1423 O O . THR A 1 189 ? -11.647 -5.566 2.441 1.00 96.56 189 THR A O 1
ATOM 1426 N N . ASP A 1 190 ? -9.926 -4.323 1.712 1.00 96.31 190 ASP A N 1
ATOM 1427 C CA . ASP A 1 190 ? -9.422 -3.987 3.051 1.00 96.31 190 ASP A CA 1
ATOM 1428 C C . ASP A 1 190 ? -9.992 -2.671 3.612 1.00 96.31 190 ASP A C 1
ATOM 1430 O O . ASP A 1 190 ? -9.920 -2.428 4.820 1.00 96.31 190 ASP A O 1
ATOM 1434 N N . LEU A 1 191 ? -10.619 -1.834 2.779 1.00 96.69 191 LEU A N 1
ATOM 1435 C CA . LEU A 1 191 ? -11.248 -0.581 3.204 1.00 96.69 191 LEU A CA 1
ATOM 1436 C C . LEU A 1 191 ? -12.279 -0.736 4.339 1.00 96.69 191 LEU A C 1
ATOM 1438 O O . LEU A 1 191 ? -12.273 0.116 5.233 1.00 96.69 191 LEU A O 1
ATOM 1442 N N . PRO A 1 192 ? -13.123 -1.790 4.394 1.00 94.81 192 PRO A N 1
ATOM 1443 C CA . PRO A 1 192 ? -14.025 -2.010 5.525 1.00 94.81 192 PRO A CA 1
ATOM 1444 C C . PRO A 1 192 ? -13.314 -2.094 6.883 1.00 94.81 192 PRO A C 1
ATOM 1446 O O . PRO A 1 192 ? -13.885 -1.671 7.883 1.00 94.81 192 PRO A O 1
ATOM 1449 N N . LEU A 1 193 ? -12.067 -2.580 6.925 1.00 92.44 193 LEU A N 1
ATOM 1450 C CA . LEU A 1 193 ? -11.271 -2.669 8.158 1.00 92.44 193 LEU A CA 1
ATOM 1451 C C . LEU A 1 193 ? -10.768 -1.295 8.613 1.00 92.44 193 LEU A C 1
ATOM 1453 O O . LEU A 1 193 ? -10.640 -1.024 9.807 1.00 92.44 193 LEU A O 1
ATOM 1457 N N . LEU A 1 194 ? -10.508 -0.405 7.656 1.00 93.69 194 LEU A N 1
ATOM 1458 C CA . LEU A 1 194 ? -10.054 0.960 7.910 1.00 93.69 194 LEU A CA 1
ATOM 1459 C C . LEU A 1 194 ? -11.202 1.921 8.220 1.00 93.69 194 LEU A C 1
ATOM 1461 O O . LEU A 1 194 ? -10.991 2.904 8.928 1.00 93.69 194 LEU A O 1
ATOM 1465 N N . ARG A 1 195 ? -12.408 1.644 7.709 1.00 93.94 195 ARG A N 1
ATOM 1466 C CA . ARG A 1 195 ? -13.591 2.509 7.822 1.00 93.94 195 ARG A CA 1
ATOM 1467 C C . ARG A 1 195 ? -13.871 2.992 9.254 1.00 93.94 195 ARG A C 1
ATOM 1469 O O . ARG A 1 195 ? -14.107 4.192 9.389 1.00 93.94 195 ARG A O 1
ATOM 1476 N N . PRO A 1 196 ? -13.827 2.162 10.316 1.00 89.94 196 PRO A N 1
ATOM 1477 C CA . PRO A 1 196 ? -14.097 2.646 11.674 1.00 89.94 196 PRO A CA 1
ATOM 1478 C C . PRO A 1 196 ? -13.025 3.614 12.201 1.00 89.94 196 PRO A C 1
ATOM 1480 O O . PRO A 1 196 ? -13.275 4.363 13.139 1.00 89.94 196 PRO A O 1
ATOM 1483 N N . GLY A 1 197 ? -11.840 3.632 11.585 1.00 89.81 197 GLY A N 1
ATOM 1484 C CA . GLY A 1 197 ? -10.783 4.604 11.854 1.00 89.81 197 GLY A CA 1
ATOM 1485 C C . GLY A 1 197 ? -10.936 5.927 11.094 1.00 89.81 197 GLY A C 1
ATOM 1486 O O . GLY A 1 197 ? -10.015 6.737 11.125 1.00 89.81 197 GLY A O 1
ATOM 1487 N N . LEU A 1 198 ? -12.047 6.161 10.388 1.00 92.88 198 LEU A N 1
ATOM 1488 C CA . LEU A 1 198 ? -12.298 7.385 9.623 1.00 92.88 198 LEU A CA 1
ATOM 1489 C C . LEU A 1 198 ? -13.391 8.239 10.268 1.00 92.88 198 LEU A C 1
ATOM 1491 O O . LEU A 1 198 ? -14.360 7.724 10.819 1.00 92.88 198 LEU A O 1
ATOM 1495 N N . THR A 1 199 ? -13.267 9.560 10.130 1.00 92.31 199 THR A N 1
ATOM 1496 C CA . THR A 1 199 ? -14.366 10.489 10.425 1.00 92.31 199 THR A CA 1
ATOM 1497 C C . THR A 1 199 ? -15.447 10.405 9.348 1.00 92.31 199 THR A C 1
ATOM 1499 O O . THR A 1 199 ? -15.167 10.042 8.203 1.00 92.31 199 THR A O 1
ATOM 1502 N N . ASP A 1 200 ? -16.676 10.800 9.675 1.00 92.69 200 ASP A N 1
ATOM 1503 C CA . ASP A 1 200 ? -17.786 10.824 8.711 1.00 92.69 200 ASP A CA 1
ATOM 1504 C C . ASP A 1 200 ? -17.484 11.700 7.492 1.00 92.69 200 ASP A C 1
ATOM 1506 O O . ASP A 1 200 ? -17.699 11.282 6.355 1.00 92.69 200 ASP A O 1
ATOM 1510 N N . GLU A 1 201 ? -16.897 12.877 7.718 1.00 94.94 201 GLU A N 1
ATOM 1511 C CA . GLU A 1 201 ? -16.451 13.773 6.648 1.00 94.94 201 GLU A CA 1
ATOM 1512 C C . GLU A 1 201 ? -15.443 13.082 5.718 1.00 94.94 201 GLU A C 1
ATOM 1514 O O . GLU A 1 201 ? -15.581 13.127 4.492 1.00 94.94 201 GLU A O 1
ATOM 1519 N N . ALA A 1 202 ? -14.449 12.388 6.285 1.00 96.38 202 ALA A N 1
ATOM 1520 C CA . ALA A 1 202 ? -13.464 11.661 5.498 1.00 96.38 202 ALA A CA 1
ATOM 1521 C C . ALA A 1 202 ? -14.111 10.524 4.697 1.00 96.38 202 ALA A C 1
ATOM 1523 O O . ALA A 1 202 ? -13.766 10.350 3.527 1.00 96.38 202 ALA A O 1
ATOM 1524 N N . ARG A 1 203 ? -15.064 9.784 5.285 1.00 97.19 203 ARG A N 1
ATOM 1525 C CA . ARG A 1 203 ? -15.793 8.712 4.589 1.00 97.19 203 ARG A CA 1
ATOM 1526 C C . ARG A 1 203 ? -16.559 9.246 3.384 1.00 97.19 203 ARG A C 1
ATOM 1528 O O . ARG A 1 203 ? -16.397 8.714 2.289 1.00 97.19 203 ARG A O 1
ATOM 1535 N N . LEU A 1 204 ? -17.328 10.319 3.564 1.00 97.25 204 LEU A N 1
ATOM 1536 C CA . LEU A 1 204 ? -18.111 10.934 2.488 1.00 97.25 204 LEU A CA 1
ATOM 1537 C C . LEU A 1 204 ? -17.219 11.477 1.368 1.00 97.25 204 LEU A C 1
ATOM 1539 O O . LEU A 1 204 ? -17.492 11.238 0.192 1.00 97.25 204 LEU A O 1
ATOM 1543 N N . ARG A 1 205 ? -16.113 12.147 1.717 1.00 97.94 205 ARG A N 1
ATOM 1544 C CA . ARG A 1 205 ? -15.147 12.655 0.732 1.00 97.94 205 ARG A CA 1
ATOM 1545 C C . ARG A 1 205 ? -14.513 11.528 -0.085 1.00 97.94 205 ARG A C 1
ATOM 1547 O O . ARG A 1 205 ? -14.405 11.643 -1.301 1.00 97.94 205 ARG A O 1
ATOM 1554 N N . LEU A 1 206 ? -14.083 10.451 0.573 1.00 98.25 206 LEU A N 1
ATOM 1555 C CA . LEU A 1 206 ? -13.478 9.298 -0.101 1.00 98.25 206 LEU A CA 1
ATOM 1556 C C . LEU A 1 206 ? -14.499 8.547 -0.969 1.00 98.25 206 LEU A C 1
ATOM 1558 O O . LEU A 1 206 ? -14.143 8.082 -2.047 1.00 98.25 206 LEU A O 1
ATOM 1562 N N . ALA A 1 207 ? -15.762 8.471 -0.540 1.00 98.25 207 ALA A N 1
ATOM 1563 C CA . ALA A 1 207 ? -16.829 7.852 -1.322 1.00 98.25 207 ALA A CA 1
ATOM 1564 C C . ALA A 1 207 ? -17.118 8.656 -2.595 1.00 98.25 207 ALA A C 1
ATOM 1566 O O . ALA A 1 207 ? -17.199 8.085 -3.679 1.00 98.25 207 ALA A O 1
ATOM 1567 N N . ALA A 1 208 ? -17.198 9.986 -2.484 1.00 98.12 208 ALA A N 1
ATOM 1568 C CA . ALA A 1 208 ? -17.358 10.865 -3.639 1.00 98.12 208 ALA A CA 1
ATOM 1569 C C . ALA A 1 208 ? -16.191 10.726 -4.632 1.00 98.12 208 ALA A C 1
ATOM 1571 O O . ALA A 1 208 ? -16.408 10.691 -5.842 1.00 98.12 208 ALA A O 1
ATOM 1572 N N . GLU A 1 209 ? -14.962 10.592 -4.129 1.00 98.06 209 GLU A N 1
ATOM 1573 C CA . GLU A 1 209 ? -13.788 10.373 -4.972 1.00 98.06 209 GLU A CA 1
ATOM 1574 C C . GLU A 1 209 ? -13.832 9.014 -5.686 1.00 98.06 209 GLU A C 1
ATOM 1576 O O . GLU A 1 209 ? -13.624 8.956 -6.896 1.00 98.06 209 GLU A O 1
ATOM 1581 N N . ALA A 1 210 ? -14.177 7.931 -4.982 1.00 98.00 210 ALA A N 1
ATOM 1582 C CA . ALA A 1 210 ? -14.368 6.620 -5.603 1.00 98.0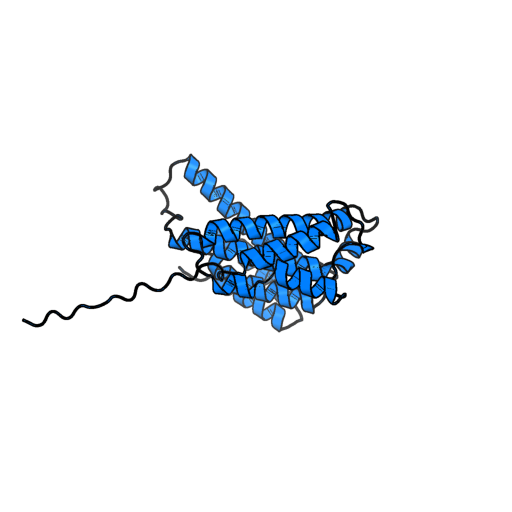0 210 ALA A CA 1
ATOM 1583 C C . ALA A 1 210 ? -15.470 6.650 -6.681 1.00 98.00 210 ALA A C 1
ATOM 1585 O O . ALA A 1 210 ? -15.286 6.087 -7.758 1.00 98.00 210 ALA A O 1
ATOM 1586 N N . SER A 1 211 ? -16.567 7.377 -6.440 1.00 97.88 211 SER A N 1
ATOM 1587 C CA . SER A 1 211 ? -17.649 7.590 -7.413 1.00 97.88 211 SER A CA 1
ATOM 1588 C C . SER A 1 211 ? -17.172 8.326 -8.670 1.00 97.88 211 SER A C 1
ATOM 1590 O O . SER A 1 211 ? -17.443 7.908 -9.797 1.00 97.88 211 SER A O 1
ATOM 1592 N N . ARG A 1 212 ? -16.381 9.394 -8.492 1.00 98.00 212 ARG A N 1
ATOM 1593 C CA . ARG A 1 212 ? -15.772 10.150 -9.598 1.00 98.00 212 ARG A CA 1
ATOM 1594 C C . ARG A 1 212 ? -14.882 9.261 -10.467 1.00 98.00 212 ARG A C 1
ATOM 1596 O O . ARG A 1 212 ? -14.898 9.407 -11.689 1.00 98.00 212 ARG A O 1
ATOM 1603 N N . LEU A 1 213 ? -14.099 8.378 -9.847 1.00 97.12 213 LEU A N 1
ATOM 1604 C CA . LEU A 1 213 ? -13.218 7.448 -10.556 1.00 97.12 213 LEU A CA 1
ATOM 1605 C C . LEU A 1 213 ? -14.013 6.361 -11.283 1.00 97.12 213 LEU A C 1
ATOM 1607 O O . LEU A 1 213 ? -13.757 6.116 -12.459 1.00 97.12 213 LEU A O 1
ATOM 1611 N N . GLN A 1 214 ? -15.029 5.786 -10.634 1.00 97.06 214 GLN A N 1
ATOM 1612 C CA . GLN A 1 214 ? -15.937 4.809 -11.242 1.00 97.06 214 GLN A CA 1
ATOM 1613 C C . GLN A 1 214 ? -16.559 5.336 -12.540 1.00 97.06 214 GLN A C 1
ATOM 1615 O O . GLN A 1 214 ? -16.562 4.630 -13.542 1.00 97.06 214 GLN A O 1
ATOM 1620 N N . ALA A 1 215 ? -17.036 6.585 -12.551 1.00 96.69 215 ALA A N 1
ATOM 1621 C CA . ALA A 1 215 ? -17.694 7.185 -13.714 1.00 96.69 215 ALA A CA 1
ATOM 1622 C C . ALA A 1 215 ? -16.784 7.327 -14.951 1.00 96.69 215 ALA A C 1
ATOM 1624 O O . ALA A 1 215 ? -17.280 7.488 -16.066 1.00 96.69 215 ALA A O 1
ATOM 1625 N N . LYS A 1 216 ? -15.461 7.301 -14.760 1.00 95.50 216 LYS A N 1
ATOM 1626 C CA . LYS A 1 216 ? -14.461 7.376 -15.835 1.00 95.50 216 LYS A CA 1
ATOM 1627 C C . LYS A 1 216 ? -13.890 6.015 -16.212 1.00 95.50 216 LYS A C 1
ATOM 1629 O O . LYS A 1 216 ? -13.190 5.917 -17.218 1.00 95.50 216 LYS A O 1
ATOM 1634 N N . GLU A 1 217 ? -14.108 5.005 -15.379 1.00 96.19 217 GLU A N 1
ATOM 1635 C CA . GLU A 1 217 ? -13.447 3.721 -15.523 1.00 96.19 217 GLU A CA 1
ATOM 1636 C C . GLU A 1 217 ? -14.164 2.867 -16.567 1.00 96.19 217 GLU A C 1
ATOM 1638 O O . GLU A 1 217 ? -15.365 2.613 -16.493 1.00 96.19 217 GLU A O 1
ATOM 1643 N N . SER A 1 218 ? -13.396 2.432 -17.558 1.00 94.62 218 SER A N 1
ATOM 1644 C CA . SER A 1 218 ? -13.871 1.582 -18.645 1.00 94.62 218 SER A CA 1
ATOM 1645 C C . SER A 1 218 ? -13.716 0.096 -18.332 1.00 94.62 218 SER A C 1
ATOM 1647 O O . SER A 1 218 ? -14.418 -0.720 -18.922 1.00 94.62 218 SER A O 1
ATOM 1649 N N . GLU A 1 219 ? -12.800 -0.262 -17.425 1.00 96.50 219 GLU A N 1
ATOM 1650 C CA . GLU A 1 219 ? -12.530 -1.649 -17.058 1.00 96.50 219 GLU A CA 1
ATOM 1651 C C . GLU A 1 219 ? -13.539 -2.134 -15.998 1.00 96.50 219 GLU A C 1
ATOM 1653 O O . GLU A 1 219 ? -13.488 -1.676 -14.849 1.00 96.50 219 GLU A O 1
ATOM 1658 N N . PRO A 1 220 ? -14.431 -3.099 -16.311 1.00 96.88 220 PRO A N 1
ATOM 1659 C CA . PRO A 1 220 ? -15.538 -3.459 -15.420 1.00 96.88 220 PRO A CA 1
ATOM 1660 C C . PRO A 1 220 ? -15.093 -3.940 -14.035 1.00 96.88 220 PRO A C 1
ATOM 1662 O O . PRO A 1 220 ? -15.723 -3.613 -13.032 1.00 96.88 220 PRO A O 1
ATOM 1665 N N . ALA A 1 221 ? -13.984 -4.684 -13.963 1.00 96.50 221 ALA A N 1
ATOM 1666 C CA . ALA A 1 221 ? -13.444 -5.177 -12.697 1.00 96.50 221 ALA A CA 1
ATOM 1667 C C . ALA A 1 221 ? -12.955 -4.038 -11.785 1.00 96.50 221 ALA A C 1
ATOM 1669 O O . ALA A 1 221 ? -13.124 -4.095 -10.569 1.00 96.50 221 ALA A O 1
ATOM 1670 N N . VAL A 1 222 ? -12.369 -2.985 -12.361 1.00 97.50 222 VAL A N 1
ATOM 1671 C CA . VAL A 1 222 ? -11.915 -1.816 -11.596 1.00 97.50 222 VAL A CA 1
ATOM 1672 C C . VAL A 1 222 ? -13.118 -0.969 -11.170 1.00 97.50 222 VAL A C 1
ATOM 1674 O O . VAL A 1 222 ? -13.199 -0.563 -10.011 1.00 97.50 222 VAL A O 1
ATOM 1677 N N . ALA A 1 223 ? -14.094 -0.775 -12.063 1.00 97.62 223 ALA A N 1
ATOM 1678 C CA . ALA A 1 223 ? -15.334 -0.065 -11.752 1.00 97.62 223 ALA A CA 1
ATOM 1679 C C . ALA A 1 223 ? -16.124 -0.738 -10.611 1.00 97.62 223 ALA A C 1
ATOM 1681 O O . ALA A 1 223 ? -16.636 -0.048 -9.728 1.00 97.62 223 ALA A O 1
ATOM 1682 N N . ALA A 1 224 ? -16.170 -2.075 -10.584 1.00 98.06 224 ALA A N 1
ATOM 1683 C CA . ALA A 1 224 ? -16.781 -2.845 -9.500 1.00 98.06 224 ALA A CA 1
ATOM 1684 C C . ALA A 1 224 ? -16.064 -2.632 -8.155 1.00 98.06 224 ALA A C 1
ATOM 1686 O O . ALA A 1 224 ? -16.718 -2.449 -7.131 1.00 98.06 224 ALA A O 1
ATOM 1687 N N . SER A 1 225 ? -14.728 -2.573 -8.153 1.00 98.44 225 SER A N 1
ATOM 1688 C CA . SER A 1 225 ? -13.962 -2.244 -6.945 1.00 98.44 225 SER A CA 1
ATOM 1689 C C . SER A 1 225 ? -14.290 -0.840 -6.423 1.00 98.44 225 SER A C 1
ATOM 1691 O O . SER A 1 225 ? -14.453 -0.663 -5.217 1.00 98.44 225 SER A O 1
ATOM 1693 N N . PHE A 1 226 ? -14.445 0.164 -7.295 1.00 98.44 226 PHE A N 1
ATOM 1694 C CA . PHE A 1 226 ? -14.871 1.502 -6.863 1.00 98.44 226 PHE A CA 1
ATOM 1695 C C . PHE A 1 226 ? -16.300 1.528 -6.311 1.00 98.44 226 PHE A C 1
ATOM 1697 O O . PHE A 1 226 ? -16.572 2.270 -5.365 1.00 98.44 226 PHE A O 1
ATOM 1704 N N . ASP A 1 227 ? -17.204 0.722 -6.865 1.00 97.88 227 ASP A N 1
ATOM 1705 C CA . ASP A 1 227 ? -18.553 0.546 -6.320 1.00 97.88 227 ASP A CA 1
ATOM 1706 C C . ASP A 1 227 ? -18.504 -0.025 -4.896 1.00 97.88 227 ASP A C 1
ATOM 1708 O O . ASP A 1 227 ? -19.055 0.550 -3.957 1.00 97.88 227 ASP A O 1
ATOM 1712 N N . GLN A 1 228 ? -17.739 -1.102 -4.705 1.00 98.19 228 GLN A N 1
ATOM 1713 C CA . GLN A 1 228 ? -17.538 -1.725 -3.400 1.00 98.19 228 GLN A CA 1
ATOM 1714 C C . GLN A 1 228 ? -16.934 -0.744 -2.383 1.00 98.19 228 GLN A C 1
ATOM 1716 O O . GLN A 1 228 ? -17.366 -0.709 -1.230 1.00 98.19 228 GLN A O 1
ATOM 1721 N N . MET A 1 229 ? -15.972 0.091 -2.793 1.00 98.19 229 MET A N 1
ATOM 1722 C CA . MET A 1 229 ? -15.414 1.131 -1.921 1.00 98.19 229 MET A CA 1
ATOM 1723 C C . MET A 1 229 ? -16.480 2.143 -1.480 1.00 98.19 229 MET A C 1
ATOM 1725 O O . MET A 1 229 ? -16.534 2.500 -0.302 1.00 98.19 229 MET A O 1
ATOM 1729 N N . GLN A 1 230 ? -17.342 2.592 -2.399 1.00 97.62 230 GLN A N 1
ATOM 1730 C CA . GLN A 1 230 ? -18.442 3.510 -2.082 1.00 97.62 230 GLN A CA 1
ATOM 1731 C C . GLN A 1 230 ? -19.414 2.890 -1.080 1.00 97.62 230 GLN A C 1
ATOM 1733 O O . GLN A 1 230 ? -19.738 3.521 -0.069 1.00 97.62 230 GLN A O 1
ATOM 1738 N N . GLN A 1 231 ? -19.835 1.646 -1.320 1.00 97.25 231 GLN A N 1
ATOM 1739 C CA . GLN A 1 231 ? -20.724 0.911 -0.419 1.00 97.25 231 GLN A CA 1
ATOM 1740 C C . GLN A 1 231 ? -20.100 0.766 0.976 1.00 97.25 231 GLN A C 1
ATOM 1742 O O . GLN A 1 231 ? -20.738 1.082 1.980 1.00 97.25 231 GLN A O 1
ATOM 1747 N N . ALA A 1 232 ? -18.824 0.374 1.049 1.00 96.62 232 ALA A N 1
ATOM 1748 C CA . ALA A 1 232 ? -18.108 0.235 2.313 1.00 96.62 232 ALA A CA 1
ATOM 1749 C C . ALA A 1 232 ? -18.040 1.560 3.092 1.00 96.62 232 ALA A C 1
ATOM 1751 O O . ALA A 1 232 ? -18.250 1.579 4.302 1.00 96.62 232 ALA A O 1
ATOM 1752 N N . LEU A 1 233 ? -17.774 2.684 2.424 1.00 96.50 233 LEU A N 1
ATOM 1753 C CA . LEU A 1 233 ? -17.634 3.988 3.080 1.00 96.50 233 LEU A CA 1
ATOM 1754 C C . LEU A 1 233 ? -18.970 4.574 3.554 1.00 96.50 233 LEU A C 1
ATOM 1756 O O . LEU A 1 233 ? -19.010 5.239 4.596 1.00 96.50 233 LEU A O 1
ATOM 1760 N N . THR A 1 234 ? -20.049 4.321 2.812 1.00 95.25 234 THR A N 1
ATOM 1761 C CA . THR A 1 234 ? -21.383 4.900 3.048 1.00 95.25 234 THR A CA 1
ATOM 1762 C C . THR A 1 234 ? -22.308 4.022 3.881 1.00 95.25 234 THR A C 1
ATOM 1764 O O . THR A 1 234 ? -23.327 4.523 4.356 1.00 95.25 234 THR A O 1
ATOM 1767 N N . ALA A 1 235 ? -21.945 2.758 4.121 1.00 90.12 235 ALA A N 1
ATOM 1768 C CA . ALA A 1 235 ? -22.693 1.877 5.007 1.00 90.12 235 ALA A CA 1
ATOM 1769 C C . ALA A 1 235 ? -22.989 2.565 6.354 1.00 90.12 235 ALA A C 1
ATOM 1771 O O . ALA A 1 235 ? -22.184 3.352 6.877 1.00 90.12 235 ALA A O 1
ATOM 1772 N N . THR A 1 236 ? -24.155 2.271 6.922 1.00 80.81 236 THR A N 1
ATOM 1773 C CA . THR A 1 236 ? -24.506 2.646 8.298 1.00 80.81 236 THR A CA 1
ATOM 1774 C C . THR A 1 236 ? -23.726 1.744 9.274 1.00 80.81 236 THR A C 1
ATOM 1776 O O . THR A 1 236 ? -23.339 0.641 8.879 1.00 80.81 236 THR A O 1
ATOM 1779 N N . PRO A 1 237 ? -23.321 2.224 10.466 1.00 65.94 237 PRO A N 1
ATOM 1780 C CA . PRO A 1 237 ? -22.694 1.381 11.488 1.00 65.94 237 PRO A CA 1
ATOM 1781 C C . PRO A 1 237 ? -23.578 0.211 11.918 1.00 65.94 237 PRO A C 1
ATOM 1783 O O . PRO A 1 237 ? -24.816 0.398 11.944 1.00 65.94 237 PRO A O 1
#

Organism: NCBI:txid1817963

Secondary structure (DSSP, 8-state):
---------------S-TTHHHHHHHHHHHHHHHS-TT--GGGS--TTSHHHHHHHHHHT-HHHHHHT-S--TTHHHHHHHHHHHHHHHHHHHHHHHHHSSSHHHHHHHTHHHHHHHHHHHHHHHHHHHHHHHHTT-SPPTTSS-HHHHHHHHHHHHHHHHHHHHHHHHHH-TT--HHHHHHHHHHHHHHHHHHGGGS-HHHHHHHHHHHHHHHTT---H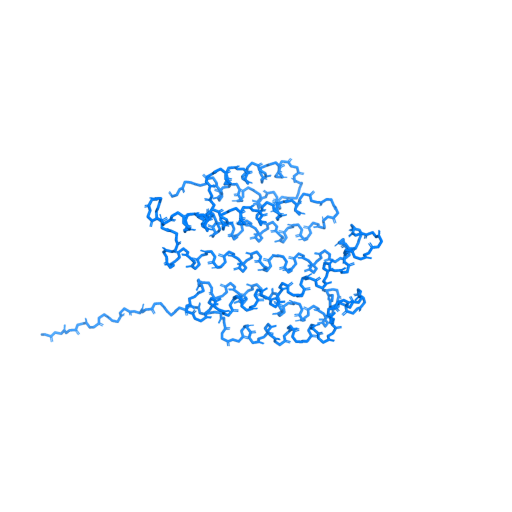HHHHHHHHHHHHHH---